Protein AF-A0A944BCH0-F1 (afdb_monomer_lite)

pLDDT: mean 87.46, std 12.18, range [35.34, 98.06]

Radius of gyration: 28.04 Å; chains: 1; bounding box: 85×43×81 Å

Secondary structure (DSSP, 8-state):
----PPPEEEEEE-HHHHHHTT---SHHHHHT-TTTS-TTS--HHHHHHHH---TT-GGG--HHHHHHHHHHHHHHGGGSPPSS-HHHHHHHHHHHHHTS-B-HHHHHHHH-----TTS-----SS-HHHHHHHHHHHHHHHHHHHHHHTTSEEE-TTT--EEES-GGGGS-HHHHHHHHHHHHHHHHHHHHHHS----TT-HHHHHHHHHHHTGGG-SEEEEEE---S-----TTEEEEETT--GGGT-----BPP---SSGGGGGGBGGGSTT----SHHHHHHT--TT-EEEEES----GGGGGGTHHHHHHHHH-SS----EEEEEESSGGGHHHHHHHHHHHTTS-HHHHHHHSEEEEEEGGG-

Sequence (369 aa):
YKIKKMSRHVIIIGNGFDLFLGRKTKYSDFYKSDIYCPKDFPAPLIDYLNQWQPTRGLSDVKWFDFETELYNYSQINDNIKDPISQEEHKVLAFIKERNCPVSANEISDFLYVPSNESGEVYVLYNNPEVEIRELFLKQTVCNLEKMVERHLLSQTEDLKLYYLKDPVYAESKEVRDKEAFKKIKSGLRDYLLSQPFSHTNDEALRNRLNSIFEMDKFDQIEVFTFNYTDVPWPEKADVQYVHGKIKDDTIVIGTKEYNETNNSYKFLQKAMDDNFNPPAIIDSLLTLGNGDKVTFFGHSLGENDQQYFRDFIQARSSGVTYKNLTIEFVLKSLNDKQYTKMAIQDMSNYQLTSFQSKNKVIFKSSEDL

Structure (mmCIF, N/CA/C/O backbone):
data_AF-A0A944BCH0-F1
#
_entry.id   AF-A0A944BCH0-F1
#
loop_
_atom_site.group_PDB
_atom_site.id
_atom_site.type_symbol
_atom_site.label_atom_id
_atom_site.label_alt_id
_atom_site.label_comp_id
_atom_site.label_asym_id
_atom_site.label_entity_id
_atom_site.label_seq_id
_atom_site.pdbx_PDB_ins_code
_atom_site.Cartn_x
_atom_site.Cartn_y
_atom_site.Cartn_z
_atom_site.occupancy
_atom_site.B_iso_or_equiv
_atom_site.auth_seq_id
_atom_site.auth_comp_id
_atom_site.auth_asym_id
_atom_site.auth_atom_id
_atom_site.pdbx_PDB_model_num
ATOM 1 N N . TYR A 1 1 ? -42.075 9.063 24.706 1.00 44.28 1 TYR A N 1
ATOM 2 C CA . TYR A 1 1 ? -41.270 7.912 24.258 1.00 44.28 1 TYR A CA 1
ATOM 3 C C . TYR A 1 1 ? -39.797 8.291 24.310 1.00 44.28 1 TYR A C 1
ATOM 5 O O . TYR A 1 1 ? -39.392 9.174 23.569 1.00 44.28 1 TYR A O 1
ATOM 13 N N . LYS A 1 2 ? -39.002 7.717 25.226 1.00 50.28 2 LYS A N 1
ATOM 14 C CA . LYS A 1 2 ? -37.537 7.848 25.155 1.00 50.28 2 LYS A CA 1
ATOM 15 C C . LYS A 1 2 ? -37.069 6.881 24.073 1.00 50.28 2 LYS A C 1
ATOM 17 O O . LYS A 1 2 ? -37.207 5.677 24.254 1.00 50.28 2 LYS A O 1
ATOM 22 N N . ILE A 1 3 ? -36.573 7.405 22.955 1.00 54.09 3 ILE A N 1
ATOM 23 C CA . ILE A 1 3 ? -35.888 6.593 21.946 1.00 54.09 3 ILE A CA 1
ATOM 24 C C . ILE A 1 3 ? -34.689 5.960 22.661 1.00 54.09 3 ILE A C 1
ATOM 26 O O . ILE A 1 3 ? -33.818 6.675 23.161 1.00 54.09 3 ILE A O 1
ATOM 30 N N . LYS A 1 4 ? -34.689 4.630 22.805 1.00 65.56 4 LYS A N 1
ATOM 31 C CA . LYS A 1 4 ? -33.538 3.895 23.337 1.00 65.56 4 LYS A CA 1
ATOM 32 C C . LYS A 1 4 ? -32.396 4.127 22.351 1.00 65.56 4 LYS A C 1
ATOM 34 O O . LYS A 1 4 ? -32.510 3.748 21.190 1.00 65.56 4 LYS A O 1
ATOM 39 N N . LYS A 1 5 ? -31.328 4.792 22.794 1.00 77.31 5 LYS A N 1
ATOM 40 C CA . LYS A 1 5 ? -30.112 4.913 21.987 1.00 77.31 5 LYS A CA 1
ATOM 41 C C . LYS A 1 5 ? -29.561 3.498 21.784 1.00 77.31 5 LYS A C 1
ATOM 43 O O . LYS A 1 5 ? -29.298 2.822 22.777 1.00 77.31 5 LYS A O 1
ATOM 48 N N . MET A 1 6 ? -29.445 3.068 20.531 1.00 86.94 6 MET A N 1
ATOM 49 C CA . MET A 1 6 ? -28.850 1.777 20.182 1.00 86.94 6 MET A CA 1
ATOM 50 C C . MET A 1 6 ? -27.356 1.790 20.504 1.00 86.94 6 MET A C 1
ATOM 52 O O . MET A 1 6 ? -26.690 2.800 20.253 1.00 86.94 6 MET A O 1
ATOM 56 N N . SER A 1 7 ? -26.849 0.710 21.098 1.00 93.00 7 SER A N 1
ATOM 57 C CA . SER A 1 7 ? -25.416 0.566 21.362 1.00 93.00 7 SER A CA 1
ATOM 58 C C . SER A 1 7 ? -24.683 0.157 20.091 1.00 93.00 7 SER A C 1
ATOM 60 O O . SER A 1 7 ? -25.132 -0.725 19.357 1.00 93.00 7 SER A O 1
ATOM 62 N N . ARG A 1 8 ? -23.539 0.793 19.834 1.00 95.31 8 ARG A N 1
ATOM 63 C CA . ARG A 1 8 ? -22.740 0.534 18.632 1.00 95.31 8 ARG A CA 1
ATOM 64 C C . ARG A 1 8 ? -21.362 -0.005 18.969 1.00 95.31 8 ARG A C 1
ATOM 66 O O . ARG A 1 8 ? -20.729 0.451 19.927 1.00 95.31 8 ARG A O 1
ATOM 73 N N . HIS A 1 9 ? -20.875 -0.922 18.144 1.00 97.12 9 HIS A N 1
ATOM 74 C CA . HIS A 1 9 ? -19.482 -1.350 18.144 1.00 97.12 9 HIS A CA 1
ATOM 75 C C . HIS A 1 9 ? -18.859 -1.078 16.781 1.00 97.12 9 HIS A C 1
ATOM 77 O O . HIS A 1 9 ? -19.214 -1.708 15.791 1.00 97.12 9 HIS A O 1
ATOM 83 N N . VAL A 1 10 ? -17.917 -0.138 16.757 1.00 97.69 10 VAL A N 1
ATOM 84 C CA . VAL A 1 10 ? -17.102 0.154 15.577 1.00 97.69 10 VAL A CA 1
ATOM 85 C C . VAL A 1 10 ? -15.812 -0.657 15.650 1.00 97.69 10 VAL A C 1
ATOM 87 O O . VAL A 1 10 ? -15.077 -0.593 16.637 1.00 97.69 10 VAL A O 1
ATOM 90 N N . ILE A 1 11 ? -15.519 -1.429 14.616 1.00 98.06 11 ILE A N 1
ATOM 91 C CA . ILE A 1 11 ? -14.355 -2.304 14.535 1.00 98.06 11 ILE A CA 1
ATOM 92 C C . ILE A 1 11 ? -13.469 -1.810 13.396 1.00 98.06 11 ILE A C 1
ATOM 94 O O . ILE A 1 11 ? -13.881 -1.777 12.244 1.00 98.06 11 ILE A O 1
ATOM 98 N N . ILE A 1 12 ? -12.237 -1.437 13.721 1.00 97.56 12 ILE A N 1
ATOM 99 C CA . ILE A 1 12 ? -11.219 -1.002 12.771 1.00 97.56 12 ILE A CA 1
ATOM 100 C C . ILE A 1 12 ? -10.229 -2.146 12.571 1.00 97.56 12 ILE A C 1
ATOM 102 O O . ILE A 1 12 ? -9.548 -2.554 13.514 1.00 97.56 12 ILE A O 1
ATOM 106 N N . ILE A 1 13 ? -10.135 -2.654 11.349 1.00 96.88 13 ILE A N 1
ATOM 107 C CA . ILE A 1 13 ? -9.288 -3.793 10.991 1.00 96.88 13 ILE A CA 1
ATOM 108 C C . ILE A 1 13 ? -8.091 -3.315 10.177 1.00 96.88 13 ILE A C 1
ATOM 110 O O . ILE A 1 13 ? -8.261 -2.634 9.171 1.00 96.88 13 ILE A O 1
ATOM 114 N N . GLY A 1 14 ? -6.883 -3.689 10.599 1.00 95.12 14 GLY A N 1
ATOM 115 C CA . GLY A 1 14 ? -5.657 -3.499 9.820 1.00 95.12 14 GLY A CA 1
ATOM 116 C C . GLY A 1 14 ? -4.922 -4.806 9.543 1.00 95.12 14 GLY A C 1
ATOM 117 O O . GLY A 1 14 ? -5.355 -5.883 9.962 1.00 95.12 14 GLY A O 1
ATOM 118 N N . ASN A 1 15 ? -3.779 -4.717 8.855 1.00 93.62 15 ASN A N 1
ATOM 119 C CA . ASN A 1 15 ? -3.095 -5.892 8.295 1.00 93.62 15 ASN A CA 1
ATOM 120 C C . ASN A 1 15 ? -2.731 -6.951 9.346 1.00 93.62 15 ASN A C 1
ATOM 122 O O . ASN A 1 15 ? -2.703 -8.140 9.049 1.00 93.62 15 ASN A O 1
ATOM 126 N N . GLY A 1 16 ? -2.502 -6.549 10.600 1.00 93.44 16 GLY A N 1
ATOM 127 C CA . GLY A 1 16 ? -2.252 -7.486 11.695 1.00 93.44 16 GLY A CA 1
ATOM 128 C C . GLY A 1 16 ? -3.387 -8.492 11.927 1.00 93.44 16 GLY A C 1
ATOM 129 O O . GLY A 1 16 ? -3.122 -9.572 12.441 1.00 93.44 16 GLY A O 1
ATOM 130 N N . PHE A 1 17 ? -4.621 -8.184 11.519 1.00 94.81 17 PHE A N 1
ATOM 131 C CA . PHE A 1 17 ? -5.738 -9.125 11.554 1.00 94.81 17 PHE A CA 1
ATOM 132 C C . PHE A 1 17 ? -5.597 -10.243 10.512 1.00 94.81 17 PHE A C 1
ATOM 134 O O . PHE A 1 17 ? -5.783 -11.409 10.845 1.00 94.81 17 PHE A O 1
ATOM 141 N N . ASP A 1 18 ? -5.185 -9.925 9.282 1.00 93.50 18 ASP A N 1
ATOM 142 C CA . ASP A 1 18 ? -4.905 -10.943 8.263 1.00 93.50 18 ASP A CA 1
ATOM 143 C C . ASP A 1 18 ? -3.769 -11.864 8.726 1.00 93.50 18 ASP A C 1
ATOM 145 O O . ASP A 1 18 ? -3.876 -13.088 8.626 1.00 93.50 18 ASP A O 1
ATOM 149 N N . LEU A 1 19 ? -2.725 -11.291 9.333 1.00 92.75 19 LEU A N 1
ATOM 150 C CA . LEU A 1 19 ? -1.627 -12.061 9.922 1.00 92.75 19 LEU A CA 1
ATOM 151 C C . LEU A 1 19 ? -2.092 -12.950 11.083 1.00 92.75 19 LEU A C 1
ATOM 153 O O . LEU A 1 19 ? -1.626 -14.080 11.205 1.00 92.75 19 LEU A O 1
ATOM 157 N N . PHE A 1 20 ? -3.012 -12.464 11.920 1.00 92.19 20 PHE A N 1
ATOM 158 C CA . PHE A 1 20 ? -3.639 -13.255 12.984 1.00 92.19 20 PHE A CA 1
ATOM 159 C C . PHE A 1 20 ? -4.437 -14.441 12.422 1.00 92.19 20 PHE A C 1
ATOM 161 O O . PHE A 1 20 ? -4.403 -15.530 12.990 1.00 92.19 20 PHE A O 1
ATOM 168 N N . LEU A 1 21 ? -5.080 -14.272 11.264 1.00 90.19 21 LEU A N 1
ATOM 169 C CA . LEU A 1 21 ? -5.720 -15.363 10.523 1.00 90.19 21 LEU A CA 1
ATOM 170 C C . LEU A 1 21 ? -4.718 -16.276 9.786 1.00 90.19 21 LEU A C 1
ATOM 172 O O . LEU A 1 21 ? -5.134 -17.164 9.045 1.00 90.19 21 LEU A O 1
ATOM 176 N N . GLY A 1 22 ? -3.409 -16.072 9.962 1.00 89.81 22 GLY A N 1
ATOM 177 C CA . GLY A 1 22 ? -2.356 -16.866 9.325 1.00 89.81 22 GLY A CA 1
ATOM 178 C C . GLY A 1 22 ? -2.117 -16.530 7.851 1.00 89.81 22 GLY A C 1
ATOM 179 O O . GLY A 1 22 ? -1.459 -17.295 7.146 1.00 89.81 22 GLY A O 1
ATOM 180 N N . ARG A 1 23 ? -2.644 -15.402 7.359 1.00 90.38 23 ARG A N 1
ATOM 181 C CA . ARG A 1 23 ? -2.506 -14.987 5.958 1.00 90.38 23 ARG A CA 1
ATOM 182 C C . ARG A 1 23 ? -1.127 -14.375 5.705 1.00 90.38 23 ARG A C 1
ATOM 184 O O . ARG A 1 23 ? -0.590 -13.645 6.536 1.00 90.38 23 ARG A O 1
ATOM 191 N N . LYS A 1 24 ? -0.562 -14.638 4.525 1.00 93.00 24 LYS A N 1
ATOM 192 C CA . LYS A 1 24 ? 0.708 -14.051 4.067 1.00 93.00 24 LYS A CA 1
ATOM 193 C C . LYS A 1 24 ? 0.452 -12.709 3.389 1.00 93.00 24 LYS A C 1
ATOM 195 O O . LYS A 1 24 ? 0.422 -12.611 2.171 1.00 93.00 24 LYS A O 1
ATOM 200 N N . THR A 1 25 ? 0.175 -11.688 4.190 1.00 93.94 25 THR A N 1
ATOM 201 C CA . THR A 1 25 ? -0.159 -10.337 3.704 1.00 93.94 25 THR A CA 1
ATOM 202 C C . THR A 1 25 ? 0.857 -9.292 4.148 1.00 93.94 25 THR A C 1
ATOM 204 O O . THR A 1 25 ? 0.592 -8.088 4.105 1.00 93.94 25 THR A O 1
ATOM 207 N N . LYS A 1 26 ? 2.044 -9.706 4.610 1.00 94.12 26 LYS A N 1
ATOM 208 C CA . LYS A 1 26 ? 3.122 -8.750 4.877 1.00 94.12 26 LYS A CA 1
ATOM 209 C C . LYS A 1 26 ? 3.637 -8.187 3.560 1.00 94.12 26 LYS A C 1
ATOM 211 O O . LYS A 1 26 ? 3.740 -8.912 2.573 1.00 94.12 26 LYS A O 1
ATOM 216 N N . TYR A 1 27 ? 4.081 -6.933 3.594 1.00 94.00 27 TYR A N 1
ATOM 217 C CA . TYR A 1 27 ? 4.837 -6.345 2.490 1.00 94.00 27 TYR A CA 1
ATOM 218 C C . TYR A 1 27 ? 6.016 -7.239 2.081 1.00 94.00 27 TYR A C 1
ATOM 220 O O . TYR A 1 27 ? 6.236 -7.494 0.903 1.00 94.00 27 TYR A O 1
ATOM 228 N N . SER A 1 28 ? 6.740 -7.784 3.062 1.00 93.69 28 SER A N 1
ATOM 229 C CA . SER A 1 28 ? 7.896 -8.639 2.803 1.00 93.69 28 SER A CA 1
ATOM 230 C C . SER A 1 28 ? 7.560 -9.970 2.138 1.00 93.69 28 SER A C 1
ATOM 232 O O . SER A 1 28 ? 8.407 -10.495 1.420 1.00 93.69 28 SER A O 1
ATOM 234 N N . ASP A 1 29 ? 6.354 -10.507 2.337 1.00 94.81 29 ASP A N 1
ATOM 235 C CA . ASP A 1 29 ? 5.923 -11.717 1.635 1.00 94.81 29 ASP A CA 1
ATOM 236 C C . ASP A 1 29 ? 5.620 -11.408 0.155 1.00 94.81 29 ASP A C 1
ATOM 238 O O . ASP A 1 29 ? 5.999 -12.190 -0.717 1.00 94.81 29 ASP A O 1
ATOM 242 N N . PHE A 1 30 ? 5.026 -10.241 -0.131 1.00 95.62 30 PHE A N 1
ATOM 243 C CA . PHE A 1 30 ? 4.822 -9.737 -1.494 1.00 95.62 30 PHE A CA 1
ATOM 244 C C . PHE A 1 30 ? 6.153 -9.435 -2.199 1.00 95.62 30 PHE A C 1
ATOM 246 O O . PHE A 1 30 ? 6.413 -9.972 -3.270 1.00 95.62 30 PHE A O 1
ATOM 253 N N . TYR A 1 31 ? 7.030 -8.638 -1.582 1.00 94.44 31 TYR A N 1
ATOM 254 C CA . TYR A 1 31 ? 8.312 -8.226 -2.169 1.00 94.44 31 TYR A CA 1
ATOM 255 C C . TYR A 1 31 ? 9.233 -9.415 -2.500 1.00 94.44 31 TYR A C 1
ATOM 257 O O . TYR A 1 31 ? 9.961 -9.422 -3.495 1.00 94.44 31 TYR A O 1
ATOM 265 N N . LYS A 1 32 ? 9.199 -10.469 -1.676 1.00 93.56 32 LYS A N 1
ATOM 266 C CA . LYS A 1 32 ? 9.961 -11.702 -1.929 1.00 93.56 32 LYS A CA 1
ATOM 267 C C . LYS A 1 32 ? 9.409 -12.532 -3.085 1.00 93.56 32 LYS A C 1
ATOM 269 O O . LYS A 1 32 ? 10.083 -13.466 -3.504 1.00 93.56 32 LYS A O 1
ATOM 274 N N . SER A 1 33 ? 8.215 -12.235 -3.592 1.00 93.69 33 SER A N 1
ATOM 275 C CA . SER A 1 33 ? 7.687 -12.937 -4.751 1.00 93.69 33 SER A CA 1
ATOM 276 C C . SER A 1 33 ? 8.301 -12.407 -6.042 1.00 93.69 33 SER A C 1
ATOM 278 O O . SER A 1 33 ? 7.960 -11.318 -6.494 1.00 93.69 33 SER A O 1
ATOM 280 N N . ASP A 1 34 ? 9.148 -13.222 -6.670 1.00 89.75 34 ASP A N 1
ATOM 281 C CA . ASP A 1 34 ? 9.733 -12.926 -7.987 1.00 89.75 34 ASP A CA 1
ATOM 282 C C . ASP A 1 34 ? 8.690 -12.929 -9.117 1.00 89.75 34 ASP A C 1
ATOM 284 O O . ASP A 1 34 ? 8.918 -12.365 -10.179 1.00 89.75 34 ASP A O 1
ATOM 288 N N . ILE A 1 35 ? 7.534 -13.560 -8.890 1.00 93.88 35 ILE A N 1
ATOM 289 C CA . ILE A 1 35 ? 6.459 -13.667 -9.884 1.00 93.88 35 ILE A CA 1
ATOM 290 C C . ILE A 1 35 ? 5.598 -12.400 -9.900 1.00 93.88 35 ILE A C 1
ATOM 292 O O . ILE A 1 35 ? 5.188 -11.952 -10.967 1.00 93.88 35 ILE A O 1
ATOM 296 N N . TYR A 1 36 ? 5.297 -11.841 -8.724 1.00 96.06 36 TYR A N 1
ATOM 297 C CA . TYR A 1 36 ? 4.304 -10.773 -8.593 1.00 96.06 36 TYR A CA 1
ATOM 298 C C . TYR A 1 36 ? 4.909 -9.392 -8.324 1.00 96.06 36 TYR A C 1
ATOM 300 O O . TYR A 1 36 ? 4.322 -8.389 -8.721 1.00 96.06 36 TYR A O 1
ATOM 308 N N . CYS A 1 37 ? 6.053 -9.300 -7.642 1.00 96.06 37 CYS A N 1
ATOM 309 C CA . CYS A 1 37 ? 6.690 -8.012 -7.380 1.00 96.06 37 CYS A CA 1
ATOM 310 C C . CYS A 1 37 ? 7.578 -7.618 -8.577 1.00 96.06 37 CYS A C 1
ATOM 312 O O . CYS A 1 37 ? 8.490 -8.376 -8.910 1.00 96.06 37 CYS A O 1
ATOM 314 N N . PRO A 1 38 ? 7.365 -6.454 -9.224 1.00 95.62 38 PRO A N 1
ATOM 315 C CA . PRO A 1 38 ? 8.055 -6.084 -10.463 1.00 95.62 38 PRO A CA 1
ATOM 316 C C . PRO A 1 38 ? 9.479 -5.550 -10.215 1.00 95.62 38 PRO A C 1
ATOM 318 O O . PRO A 1 38 ? 9.804 -4.436 -10.617 1.00 95.62 38 PRO A O 1
ATOM 321 N N . LYS A 1 39 ? 10.333 -6.332 -9.546 1.00 94.06 39 LYS A N 1
ATOM 322 C CA . LYS A 1 39 ? 11.677 -5.913 -9.104 1.00 94.06 39 LYS A CA 1
ATOM 323 C C . LYS A 1 39 ? 12.653 -5.638 -10.244 1.00 94.06 39 LYS A C 1
ATOM 325 O O . LYS A 1 39 ? 13.573 -4.855 -10.055 1.00 94.06 39 LYS A O 1
ATOM 330 N N . ASP A 1 40 ? 12.430 -6.235 -11.409 1.00 91.94 40 ASP A N 1
ATOM 331 C CA . ASP A 1 40 ? 13.297 -6.070 -12.582 1.00 91.94 40 ASP A CA 1
ATOM 332 C C . ASP A 1 40 ? 12.730 -5.064 -13.597 1.00 91.94 40 ASP A C 1
ATOM 334 O O . ASP A 1 40 ? 13.242 -4.932 -14.708 1.00 91.94 40 ASP A O 1
ATOM 338 N N . PHE A 1 41 ? 11.630 -4.374 -13.265 1.00 94.38 41 PHE A N 1
ATOM 339 C CA . PHE A 1 41 ? 11.062 -3.384 -14.172 1.00 94.38 41 PHE A CA 1
ATOM 340 C C . PHE A 1 41 ? 11.970 -2.137 -14.224 1.00 94.38 41 PHE A C 1
ATOM 342 O O . PHE A 1 41 ? 12.263 -1.568 -13.173 1.00 94.38 41 PHE A O 1
ATOM 349 N N . PRO A 1 42 ? 12.402 -1.684 -15.419 1.00 92.88 42 PRO A N 1
ATOM 350 C CA . PRO A 1 42 ? 13.464 -0.689 -15.592 1.00 92.88 42 PRO A CA 1
ATOM 351 C C . PRO A 1 42 ? 12.964 0.742 -15.343 1.00 92.88 42 PRO A C 1
ATOM 353 O O . PRO A 1 42 ? 12.839 1.556 -16.260 1.00 92.88 42 PRO A O 1
ATOM 356 N N . ALA A 1 43 ? 12.651 1.049 -14.090 1.00 95.38 43 ALA A N 1
ATOM 357 C CA . ALA A 1 43 ? 12.176 2.353 -13.655 1.00 95.38 43 ALA A CA 1
ATOM 358 C C . ALA A 1 43 ? 12.974 2.829 -12.435 1.00 95.38 43 ALA A C 1
ATOM 360 O O . ALA A 1 43 ? 13.228 2.020 -11.537 1.00 95.38 43 ALA A O 1
ATOM 361 N N . PRO A 1 44 ? 13.343 4.121 -12.360 1.00 95.56 44 PRO A N 1
ATOM 362 C CA . PRO A 1 44 ? 14.081 4.636 -11.211 1.00 95.56 44 PRO A CA 1
ATOM 363 C C . PRO A 1 44 ? 13.347 4.435 -9.873 1.00 95.56 44 PRO A C 1
ATOM 365 O O . PRO A 1 44 ? 14.008 4.190 -8.864 1.00 95.56 44 PRO A O 1
ATOM 368 N N . LEU A 1 45 ? 12.007 4.416 -9.852 1.00 96.31 45 LEU A N 1
ATOM 369 C CA . LEU A 1 45 ? 11.228 4.050 -8.662 1.00 96.31 45 LEU A CA 1
ATOM 370 C C . LEU A 1 45 ? 11.525 2.619 -8.182 1.00 96.31 45 LEU A C 1
ATOM 372 O O . LEU A 1 45 ? 11.645 2.382 -6.982 1.00 96.31 45 LEU A O 1
ATOM 376 N N . ILE A 1 46 ? 11.637 1.656 -9.097 1.00 95.94 46 ILE A N 1
ATOM 377 C CA . ILE A 1 46 ? 11.908 0.253 -8.749 1.00 95.94 46 ILE A CA 1
ATOM 378 C C . ILE A 1 46 ? 13.335 0.100 -8.239 1.00 95.94 46 ILE A C 1
ATOM 380 O O . ILE A 1 46 ? 13.543 -0.496 -7.183 1.00 95.94 46 ILE A O 1
ATOM 384 N N . ASP A 1 47 ? 14.302 0.705 -8.927 1.00 93.94 47 ASP A N 1
ATOM 385 C CA . ASP A 1 47 ? 15.698 0.718 -8.489 1.00 93.94 47 ASP A CA 1
ATOM 386 C C . ASP A 1 47 ? 15.846 1.322 -7.094 1.00 93.94 47 ASP A C 1
ATOM 388 O O . ASP A 1 47 ? 16.582 0.788 -6.260 1.00 93.94 47 ASP A O 1
ATOM 392 N N . TYR A 1 48 ? 15.128 2.413 -6.829 1.00 95.00 48 TYR A N 1
ATOM 393 C CA . TYR A 1 48 ? 15.087 3.052 -5.524 1.00 95.00 48 TYR A CA 1
ATOM 394 C C . TYR A 1 48 ? 14.537 2.111 -4.446 1.00 95.00 48 TYR A C 1
ATOM 396 O O . TYR A 1 48 ? 15.181 1.895 -3.419 1.00 95.00 48 TYR A O 1
ATOM 404 N N . LEU A 1 49 ? 13.379 1.493 -4.696 1.00 94.25 49 LEU A N 1
ATOM 405 C CA . LEU A 1 49 ? 12.742 0.566 -3.757 1.00 94.25 49 LEU A CA 1
ATOM 406 C C . LEU A 1 49 ? 13.577 -0.700 -3.512 1.00 94.25 49 LEU A C 1
ATOM 408 O O . LEU A 1 49 ? 13.574 -1.221 -2.399 1.00 94.25 49 LEU A O 1
ATOM 412 N N . ASN A 1 50 ? 14.315 -1.180 -4.514 1.00 92.75 50 ASN A N 1
ATOM 413 C CA . ASN A 1 50 ? 15.218 -2.326 -4.381 1.00 92.75 50 ASN A CA 1
ATOM 414 C C . ASN A 1 50 ? 16.465 -1.998 -3.543 1.00 92.75 50 ASN A C 1
ATOM 416 O O . ASN A 1 50 ? 17.010 -2.871 -2.865 1.00 92.75 50 ASN A O 1
ATOM 420 N N . GLN A 1 51 ? 16.931 -0.748 -3.600 1.00 91.19 51 GLN A N 1
ATOM 421 C CA . GLN A 1 51 ? 18.071 -0.253 -2.824 1.00 91.19 51 GLN A CA 1
ATOM 422 C C . GLN A 1 51 ? 17.679 0.213 -1.422 1.00 91.19 51 GLN A C 1
ATOM 424 O O . GLN A 1 51 ? 18.553 0.369 -0.566 1.00 91.19 51 GLN A O 1
ATOM 429 N N . TRP A 1 52 ? 16.387 0.433 -1.175 1.00 91.31 52 TRP A N 1
ATOM 430 C CA . TRP A 1 52 ? 15.883 0.814 0.132 1.00 91.31 52 TRP A CA 1
ATOM 431 C C . TRP A 1 52 ? 16.303 -0.212 1.189 1.00 91.31 52 TRP A C 1
ATOM 433 O O . TRP A 1 52 ? 16.018 -1.407 1.089 1.00 91.31 52 TRP A O 1
ATOM 443 N N . GLN A 1 53 ? 16.984 0.270 2.230 1.00 81.44 53 GLN A N 1
ATOM 444 C CA . GLN A 1 53 ? 17.398 -0.528 3.381 1.00 81.44 53 GLN A CA 1
ATOM 445 C C . GLN A 1 53 ? 16.600 -0.103 4.618 1.00 81.44 53 GLN A C 1
ATOM 447 O O . GLN A 1 53 ? 16.967 0.860 5.297 1.00 81.44 53 GLN A O 1
ATOM 452 N N . PRO A 1 54 ? 15.506 -0.811 4.949 1.00 80.44 54 PRO A N 1
ATOM 453 C CA . PRO A 1 54 ? 14.717 -0.516 6.132 1.00 80.44 54 PRO A CA 1
ATOM 454 C C . PRO A 1 54 ? 15.552 -0.673 7.402 1.00 80.44 54 PRO A C 1
ATOM 456 O O . PRO A 1 54 ? 16.220 -1.688 7.599 1.00 80.44 54 PRO A O 1
ATOM 459 N N . THR A 1 55 ? 15.432 0.280 8.325 1.00 76.56 55 THR A N 1
ATOM 460 C CA . THR A 1 55 ? 16.165 0.279 9.608 1.00 76.56 55 THR A CA 1
ATOM 461 C C . THR A 1 55 ? 15.909 -0.963 10.464 1.00 76.56 55 THR A C 1
ATOM 463 O O . THR A 1 55 ? 16.766 -1.365 11.245 1.00 76.56 55 THR A O 1
ATOM 466 N N . ARG A 1 56 ? 14.732 -1.583 10.316 1.00 74.38 56 ARG A N 1
ATOM 467 C CA . ARG A 1 56 ? 14.319 -2.797 11.041 1.00 74.38 56 ARG A CA 1
ATOM 468 C C . ARG A 1 56 ? 14.521 -4.081 10.229 1.00 74.38 56 ARG A C 1
ATOM 470 O O . ARG A 1 56 ? 14.151 -5.156 10.679 1.00 74.38 56 ARG A O 1
ATOM 477 N N . GLY A 1 57 ? 15.104 -3.981 9.036 1.00 84.94 57 GLY A N 1
ATOM 478 C CA . GLY A 1 57 ? 15.206 -5.087 8.091 1.00 84.94 57 GLY A CA 1
ATOM 479 C C . GLY A 1 57 ? 13.887 -5.388 7.376 1.00 84.94 57 GLY A C 1
ATOM 480 O O . GLY A 1 57 ? 12.794 -5.064 7.842 1.00 84.94 57 GLY A O 1
ATOM 481 N N . LEU A 1 58 ? 13.993 -6.034 6.213 1.00 85.31 58 LEU A N 1
ATOM 482 C CA . LEU A 1 58 ? 12.861 -6.273 5.315 1.00 85.31 58 LEU A CA 1
ATOM 483 C C . LEU A 1 58 ? 11.717 -7.063 5.977 1.00 85.31 58 LEU A C 1
ATOM 485 O O . LEU A 1 58 ? 10.554 -6.807 5.688 1.00 85.31 58 LEU A O 1
ATOM 489 N N . SER A 1 59 ? 12.012 -8.012 6.872 1.00 85.06 59 SER A N 1
ATOM 490 C CA . SER A 1 59 ? 10.989 -8.839 7.537 1.00 85.06 59 SER A CA 1
ATOM 491 C C . SER A 1 59 ? 10.006 -8.045 8.396 1.00 85.06 59 SER A C 1
ATOM 493 O O . SER A 1 59 ? 8.865 -8.488 8.555 1.00 85.06 59 SER A O 1
ATOM 495 N N . ASP A 1 60 ? 10.443 -6.896 8.911 1.00 84.12 60 ASP A N 1
ATOM 496 C CA . ASP A 1 60 ? 9.675 -6.045 9.820 1.00 84.12 60 ASP A CA 1
ATOM 497 C C . ASP A 1 60 ? 9.055 -4.829 9.121 1.00 84.12 60 ASP A C 1
ATOM 499 O O . ASP A 1 60 ? 8.356 -4.044 9.767 1.00 84.12 60 ASP A O 1
ATOM 503 N N . VAL A 1 61 ? 9.262 -4.698 7.805 1.00 87.69 61 VAL A N 1
ATOM 504 C CA . VAL A 1 61 ? 8.627 -3.668 6.976 1.00 87.69 61 VAL A CA 1
ATOM 505 C C . VAL A 1 61 ? 7.124 -3.887 6.926 1.00 87.69 61 VAL A C 1
ATOM 507 O O . VAL A 1 61 ? 6.630 -4.970 6.585 1.00 87.69 61 VAL A O 1
ATOM 510 N N . LYS A 1 62 ? 6.388 -2.826 7.241 1.00 89.75 62 LYS A N 1
ATOM 511 C CA . LYS A 1 62 ? 4.933 -2.764 7.156 1.00 89.75 62 LYS A CA 1
ATOM 512 C C . LYS A 1 62 ? 4.522 -2.006 5.895 1.00 89.75 62 LYS A C 1
ATOM 514 O O . LYS A 1 62 ? 5.299 -1.259 5.312 1.00 89.75 62 LYS A O 1
ATOM 519 N N . TRP A 1 63 ? 3.263 -2.169 5.498 1.00 92.31 63 TRP A N 1
ATOM 520 C CA . TRP A 1 63 ? 2.709 -1.471 4.334 1.00 92.31 63 TRP A CA 1
ATOM 521 C C . TRP A 1 63 ? 2.816 0.051 4.441 1.00 92.31 63 TRP A C 1
ATOM 523 O O . TRP A 1 63 ? 3.163 0.696 3.460 1.00 92.31 63 TRP A O 1
ATOM 533 N N . PHE A 1 64 ? 2.615 0.621 5.633 1.00 88.88 64 PHE A N 1
ATOM 534 C CA . PHE A 1 64 ? 2.777 2.065 5.802 1.00 88.88 64 PHE A CA 1
ATOM 535 C C . PHE A 1 64 ? 4.236 2.517 5.633 1.00 88.88 64 PHE A C 1
ATOM 537 O O . PHE A 1 64 ? 4.444 3.629 5.173 1.00 88.88 64 PHE A O 1
ATOM 544 N N . ASP A 1 65 ? 5.235 1.685 5.973 1.00 91.31 65 ASP A N 1
ATOM 545 C CA . ASP A 1 65 ? 6.648 2.035 5.763 1.00 91.31 65 ASP A CA 1
ATOM 546 C C . ASP A 1 65 ? 6.929 2.146 4.254 1.00 91.31 65 ASP A C 1
ATOM 548 O O . ASP A 1 65 ? 7.557 3.101 3.814 1.00 91.31 65 ASP A O 1
ATOM 552 N N . PHE A 1 66 ? 6.399 1.210 3.455 1.00 92.69 66 PHE A N 1
ATOM 553 C CA . PHE A 1 66 ? 6.468 1.267 1.991 1.00 92.69 66 PHE A CA 1
ATOM 554 C C . PHE A 1 66 ? 5.792 2.528 1.433 1.00 92.69 66 PHE A C 1
ATOM 556 O O . PHE A 1 66 ? 6.357 3.218 0.592 1.00 92.69 66 PHE A O 1
ATOM 563 N N . GLU A 1 67 ? 4.600 2.872 1.916 1.00 93.50 67 GLU A N 1
ATOM 564 C CA . GLU A 1 67 ? 3.907 4.085 1.478 1.00 93.50 67 GLU A CA 1
ATOM 565 C C . GLU A 1 67 ? 4.630 5.374 1.901 1.00 93.50 67 GLU A C 1
ATOM 567 O O . GLU A 1 67 ? 4.643 6.347 1.152 1.00 93.50 67 GLU A O 1
ATOM 572 N N . THR A 1 68 ? 5.254 5.402 3.082 1.00 91.62 68 THR A N 1
ATOM 573 C CA . THR A 1 68 ? 6.154 6.495 3.480 1.00 91.62 68 THR A CA 1
ATOM 574 C C . THR A 1 68 ? 7.350 6.582 2.534 1.00 91.62 68 THR A C 1
ATOM 576 O O . THR A 1 68 ? 7.772 7.677 2.176 1.00 91.62 68 THR A O 1
ATOM 579 N N . GLU A 1 69 ? 7.864 5.447 2.071 1.00 93.56 69 GLU A N 1
ATOM 580 C CA . GLU A 1 69 ? 8.995 5.415 1.151 1.00 93.56 69 GLU A CA 1
ATOM 581 C C . GLU A 1 69 ? 8.635 5.907 -0.259 1.00 93.56 69 GLU A C 1
ATOM 583 O O . GLU A 1 69 ? 9.424 6.615 -0.882 1.00 93.56 69 GLU A O 1
ATOM 588 N N . LEU A 1 70 ? 7.408 5.650 -0.728 1.00 94.31 70 LEU A N 1
ATOM 589 C CA . LEU A 1 70 ? 6.874 6.280 -1.943 1.00 94.31 70 LEU A CA 1
ATOM 590 C C . LEU A 1 70 ? 6.799 7.808 -1.814 1.00 94.31 70 LEU A C 1
ATOM 592 O O . LEU A 1 70 ? 7.077 8.526 -2.775 1.00 94.31 70 LEU A O 1
ATOM 596 N N . TYR A 1 71 ? 6.437 8.311 -0.630 1.00 92.50 71 TYR A N 1
ATOM 597 C CA . TYR A 1 71 ? 6.457 9.746 -0.354 1.00 92.50 71 TYR A CA 1
ATOM 598 C C . TYR A 1 71 ? 7.887 10.290 -0.381 1.00 92.50 71 TYR A C 1
ATOM 600 O O . TYR A 1 71 ? 8.141 11.293 -1.037 1.00 92.50 71 TYR A O 1
ATOM 608 N N . ASN A 1 72 ? 8.836 9.617 0.274 1.00 92.19 72 ASN A N 1
ATOM 609 C CA . ASN A 1 72 ? 10.240 10.034 0.263 1.00 92.19 72 ASN A CA 1
ATOM 610 C C . ASN A 1 72 ? 10.784 10.104 -1.167 1.00 92.19 72 ASN A C 1
ATOM 612 O O . ASN A 1 72 ? 11.380 11.116 -1.539 1.00 92.19 72 ASN A O 1
ATOM 616 N N . TYR A 1 73 ? 10.506 9.080 -1.980 1.00 93.44 73 TYR A N 1
ATOM 617 C CA . TYR A 1 73 ? 10.882 9.047 -3.390 1.00 93.44 73 TYR A CA 1
ATOM 618 C C . TYR A 1 73 ? 10.356 10.264 -4.152 1.00 93.44 73 TYR A C 1
ATOM 620 O O . TYR A 1 73 ? 11.125 10.938 -4.838 1.00 93.44 73 TYR A O 1
ATOM 628 N N . SER A 1 74 ? 9.073 10.605 -3.992 1.00 91.88 74 SER A N 1
ATOM 629 C CA . SER A 1 74 ? 8.493 11.743 -4.710 1.00 91.88 74 SER A CA 1
ATOM 630 C C . SER A 1 74 ? 9.166 13.074 -4.368 1.00 91.88 74 SER A C 1
ATOM 632 O O . SER A 1 74 ? 9.247 13.946 -5.229 1.00 91.88 74 SER A O 1
ATOM 634 N N . GLN A 1 75 ? 9.732 13.215 -3.163 1.00 89.81 75 GLN A N 1
ATOM 635 C CA . GLN A 1 75 ? 10.464 14.420 -2.763 1.00 89.81 75 GLN A CA 1
ATOM 636 C C . GLN A 1 75 ? 11.871 14.521 -3.372 1.00 89.81 75 GLN A C 1
ATOM 638 O O . GLN A 1 75 ? 12.408 15.623 -3.469 1.00 89.81 75 GLN A O 1
ATOM 643 N N . ILE A 1 76 ? 12.489 13.400 -3.757 1.00 90.56 76 ILE A N 1
ATOM 644 C CA . ILE A 1 76 ? 13.895 13.358 -4.204 1.00 90.56 76 ILE A CA 1
ATOM 645 C C . ILE A 1 76 ? 14.083 12.859 -5.640 1.00 90.56 76 ILE A C 1
ATOM 647 O O . ILE A 1 76 ? 15.222 12.777 -6.097 1.00 90.56 76 ILE A O 1
ATOM 651 N N . ASN A 1 77 ? 12.998 12.534 -6.347 1.00 86.81 77 ASN A N 1
ATOM 652 C CA . ASN A 1 77 ? 13.001 11.888 -7.664 1.00 86.81 77 ASN A CA 1
ATOM 653 C C . ASN A 1 77 ? 13.872 12.599 -8.726 1.00 86.81 77 ASN A C 1
ATOM 655 O O . ASN A 1 77 ? 14.382 11.961 -9.646 1.00 86.81 77 ASN A O 1
ATOM 659 N N . ASP A 1 78 ? 14.082 13.912 -8.609 1.00 85.00 78 ASP A N 1
ATOM 660 C CA . ASP A 1 78 ? 14.938 14.674 -9.526 1.00 85.00 78 ASP A CA 1
ATOM 661 C C . ASP A 1 78 ? 16.429 14.351 -9.386 1.00 85.00 78 ASP A C 1
ATOM 663 O O . ASP A 1 78 ? 17.185 14.505 -10.343 1.00 85.00 78 ASP A O 1
ATOM 667 N N . ASN A 1 79 ? 16.840 13.833 -8.228 1.00 85.31 79 ASN A N 1
ATOM 668 C CA . ASN A 1 79 ? 18.217 13.433 -7.944 1.00 85.31 79 ASN A CA 1
ATOM 669 C C . ASN A 1 79 ? 18.465 11.936 -8.184 1.00 85.31 79 ASN A C 1
ATOM 671 O O . ASN A 1 79 ? 19.600 11.474 -8.041 1.00 85.31 79 ASN A O 1
ATOM 675 N N . ILE A 1 80 ? 17.423 11.165 -8.507 1.00 86.94 80 ILE A N 1
ATOM 676 C CA . ILE A 1 80 ? 17.545 9.728 -8.751 1.00 86.94 80 ILE A CA 1
ATOM 677 C C . ILE A 1 80 ? 18.000 9.495 -10.190 1.00 86.94 80 ILE A C 1
ATOM 679 O O . ILE A 1 80 ? 17.434 10.026 -11.147 1.00 86.94 80 ILE A O 1
ATOM 683 N N . LYS A 1 81 ? 19.059 8.695 -10.335 1.00 89.56 81 LYS A N 1
ATOM 684 C CA . LYS A 1 81 ? 19.632 8.340 -11.632 1.00 89.56 81 LYS A CA 1
ATOM 685 C C . LYS A 1 81 ? 18.710 7.368 -12.370 1.00 89.56 81 LYS A C 1
ATOM 687 O O . LYS A 1 81 ? 18.270 6.379 -11.796 1.00 89.56 81 LYS A O 1
ATOM 692 N N . ASP A 1 82 ? 18.488 7.627 -13.654 1.00 93.00 82 ASP A N 1
ATOM 693 C CA . ASP A 1 82 ? 17.771 6.715 -14.546 1.00 93.00 82 ASP A CA 1
ATOM 694 C C . ASP A 1 82 ? 18.598 5.429 -14.794 1.00 93.00 82 ASP A C 1
ATOM 696 O O . ASP A 1 82 ? 19.786 5.543 -15.136 1.00 93.00 82 ASP A O 1
ATOM 700 N N . PRO A 1 83 ? 18.021 4.216 -14.639 1.00 90.81 83 PRO A N 1
ATOM 701 C CA . PRO A 1 83 ? 18.675 2.963 -15.034 1.00 90.81 83 PRO A CA 1
ATOM 702 C C . PRO A 1 83 ? 19.022 2.884 -16.522 1.00 90.81 83 PRO A C 1
ATOM 704 O O . PRO A 1 83 ? 19.907 2.112 -16.901 1.00 90.81 83 PRO A O 1
ATOM 707 N N . ILE A 1 84 ? 18.318 3.646 -17.361 1.00 91.81 84 ILE A N 1
ATOM 708 C CA . ILE A 1 84 ? 18.533 3.698 -18.807 1.00 91.81 84 ILE A CA 1
ATOM 709 C C . ILE A 1 84 ? 19.443 4.887 -19.131 1.00 91.81 84 ILE A C 1
ATOM 711 O O . ILE A 1 84 ? 19.146 6.032 -18.779 1.00 91.81 84 ILE A O 1
ATOM 715 N N . SER A 1 85 ? 20.572 4.628 -19.799 1.00 89.75 85 SER A N 1
ATOM 716 C CA . SER A 1 85 ? 21.522 5.687 -20.171 1.00 89.75 85 SER A CA 1
ATOM 717 C C . SER A 1 85 ? 20.974 6.593 -21.281 1.00 89.75 85 SER A C 1
ATOM 719 O O . SER A 1 85 ? 20.049 6.232 -22.008 1.00 89.75 85 SER A O 1
ATOM 721 N N . GLN A 1 86 ? 21.569 7.776 -21.468 1.00 87.44 86 GLN A N 1
ATOM 722 C CA . GLN A 1 86 ? 21.170 8.682 -22.555 1.00 87.44 86 GLN A CA 1
ATOM 723 C C . GLN A 1 86 ? 21.363 8.052 -23.944 1.00 87.44 86 GLN A C 1
ATOM 725 O O . GLN A 1 86 ? 20.568 8.289 -24.851 1.00 87.44 86 GLN A O 1
ATOM 730 N N . GLU A 1 87 ? 22.409 7.249 -24.125 1.00 85.94 87 GLU A N 1
ATOM 731 C CA . GLU A 1 87 ? 22.665 6.500 -25.356 1.00 85.94 87 GLU A CA 1
ATOM 732 C C . GLU A 1 87 ? 21.605 5.420 -25.578 1.00 85.94 87 GLU A C 1
ATOM 734 O O . GLU A 1 87 ? 21.101 5.271 -26.689 1.00 85.94 87 GLU A O 1
ATOM 739 N N . GLU A 1 88 ? 21.223 4.706 -24.520 1.00 91.12 88 GLU A N 1
ATOM 740 C CA . GLU A 1 88 ? 20.177 3.684 -24.578 1.00 91.12 88 GLU A CA 1
ATOM 741 C C . GLU A 1 88 ? 18.820 4.306 -24.911 1.00 91.12 88 GLU A C 1
ATOM 743 O O . GLU A 1 88 ? 18.105 3.784 -25.761 1.00 91.12 88 GLU A O 1
ATOM 748 N N . HIS A 1 89 ? 18.503 5.472 -24.345 1.00 92.06 89 HIS A N 1
ATOM 749 C CA . HIS A 1 89 ? 17.312 6.245 -24.706 1.00 92.06 89 HIS A CA 1
ATOM 750 C C . HIS A 1 89 ? 17.249 6.576 -26.198 1.00 92.06 89 HIS A C 1
ATOM 752 O O . HIS A 1 89 ? 16.197 6.412 -26.811 1.00 92.06 89 HIS A O 1
ATOM 758 N N . LYS A 1 90 ? 18.370 6.978 -26.815 1.00 90.31 90 LYS A N 1
ATOM 759 C CA . LYS A 1 90 ? 18.424 7.237 -28.268 1.00 90.31 90 LYS A CA 1
ATOM 760 C C . LYS A 1 90 ? 18.094 5.983 -29.075 1.00 90.31 90 LYS A C 1
ATOM 762 O O . LYS A 1 90 ? 17.345 6.063 -30.045 1.00 90.31 90 LYS A O 1
ATOM 767 N N . VAL A 1 91 ? 18.627 4.832 -28.665 1.00 92.00 91 VAL A N 1
ATOM 768 C CA . VAL A 1 91 ? 18.341 3.539 -29.304 1.00 92.00 91 VAL A CA 1
ATOM 769 C C . VAL A 1 91 ? 16.866 3.175 -29.157 1.00 92.00 91 VAL A C 1
ATOM 771 O O . VAL A 1 91 ? 16.210 2.855 -30.145 1.00 92.00 91 VAL A O 1
ATOM 774 N N . LEU A 1 92 ? 16.327 3.237 -27.938 1.00 93.81 92 LEU A N 1
ATOM 775 C CA . LEU A 1 92 ? 14.937 2.874 -27.657 1.00 93.81 92 LEU A CA 1
ATOM 776 C C . LEU A 1 92 ? 13.962 3.786 -28.416 1.00 93.81 92 LEU A C 1
ATOM 778 O O . LEU A 1 92 ? 13.007 3.288 -29.012 1.00 93.81 92 LEU A O 1
ATOM 782 N N . ALA A 1 93 ? 14.232 5.095 -28.458 1.00 92.81 93 ALA A N 1
ATOM 783 C CA . ALA A 1 93 ? 13.450 6.060 -29.225 1.00 92.81 93 ALA A CA 1
ATOM 784 C C . ALA A 1 93 ? 13.474 5.748 -30.729 1.00 92.81 93 ALA A C 1
ATOM 786 O O . ALA A 1 93 ? 12.416 5.668 -31.349 1.00 92.81 93 ALA A O 1
ATOM 787 N N . PHE A 1 94 ? 14.654 5.469 -31.295 1.00 92.31 94 PHE A N 1
ATOM 788 C CA . PHE A 1 94 ? 14.791 5.089 -32.703 1.00 92.31 94 PHE A CA 1
ATOM 789 C C . PHE A 1 94 ? 13.969 3.837 -33.051 1.00 92.31 94 PHE A C 1
ATOM 791 O O . PHE A 1 94 ? 13.230 3.827 -34.036 1.00 92.31 94 PHE A O 1
ATOM 798 N N . ILE A 1 95 ? 14.050 2.788 -32.225 1.00 93.31 95 ILE A N 1
ATOM 799 C CA . ILE A 1 95 ? 13.288 1.546 -32.437 1.00 93.31 95 ILE A CA 1
ATOM 800 C C . ILE A 1 95 ? 11.779 1.814 -32.335 1.00 93.31 95 ILE A C 1
ATOM 802 O O . ILE A 1 95 ? 11.008 1.320 -33.161 1.00 93.31 95 ILE A O 1
ATOM 806 N N . LYS A 1 96 ? 11.352 2.619 -31.351 1.00 93.88 96 LYS A N 1
ATOM 807 C CA . LYS A 1 96 ? 9.945 3.003 -31.170 1.00 93.88 96 LYS A CA 1
ATOM 808 C C . LYS A 1 96 ? 9.396 3.743 -32.388 1.00 93.88 96 LYS A C 1
ATOM 810 O O . LYS A 1 96 ? 8.311 3.410 -32.854 1.00 93.88 96 LYS A O 1
ATOM 815 N N . GLU A 1 97 ? 10.136 4.723 -32.904 1.00 93.00 97 GLU A N 1
ATOM 816 C CA . GLU A 1 97 ? 9.729 5.536 -34.057 1.00 93.00 97 GLU A CA 1
ATOM 817 C C . GLU A 1 97 ? 9.628 4.718 -35.345 1.00 93.00 97 GLU A C 1
ATOM 819 O O . GLU A 1 97 ? 8.694 4.904 -36.125 1.00 93.00 97 GLU A O 1
ATOM 824 N N . ARG A 1 98 ? 10.561 3.782 -35.563 1.00 91.69 98 ARG A N 1
ATOM 825 C CA . ARG A 1 98 ? 10.521 2.876 -36.720 1.00 91.69 98 ARG A CA 1
ATOM 826 C C . ARG A 1 98 ? 9.309 1.947 -36.694 1.00 91.69 98 ARG A C 1
ATOM 828 O O . ARG A 1 98 ? 8.823 1.574 -37.760 1.00 91.69 98 ARG A O 1
ATOM 835 N N . ASN A 1 99 ? 8.825 1.589 -35.502 1.00 89.25 99 ASN A N 1
ATOM 836 C CA . ASN A 1 99 ? 7.675 0.706 -35.291 1.00 89.25 99 ASN A CA 1
ATOM 837 C C . ASN A 1 99 ? 7.781 -0.636 -36.058 1.00 89.25 99 ASN A C 1
ATOM 839 O O . ASN A 1 99 ? 6.787 -1.208 -36.506 1.00 89.25 99 ASN A O 1
ATOM 843 N N . CYS A 1 100 ? 9.008 -1.128 -36.242 1.00 88.75 100 CYS A N 1
ATOM 844 C CA . CYS A 1 100 ? 9.333 -2.410 -36.861 1.00 88.75 100 CYS A CA 1
ATOM 845 C C . CYS A 1 100 ? 10.690 -2.921 -36.332 1.00 88.75 100 CYS A C 1
ATOM 847 O O . CYS A 1 100 ? 11.457 -2.129 -35.779 1.00 88.75 100 CYS A O 1
ATOM 849 N N . PRO A 1 101 ? 11.003 -4.227 -36.458 1.00 92.06 101 PRO A N 1
ATOM 850 C CA . PRO A 1 101 ? 12.308 -4.754 -36.063 1.00 92.06 101 PRO A CA 1
ATOM 851 C C . PRO A 1 101 ? 13.443 -4.119 -36.875 1.00 92.06 101 PRO A C 1
ATOM 853 O O . PRO A 1 101 ? 13.352 -4.041 -38.100 1.00 92.06 101 PRO A O 1
ATOM 856 N N . VAL A 1 102 ? 14.520 -3.711 -36.203 1.00 93.25 102 VAL A N 1
ATOM 857 C CA . VAL A 1 102 ? 15.672 -3.034 -36.823 1.00 93.25 102 VAL A CA 1
ATOM 858 C C . VAL A 1 102 ? 16.962 -3.825 -36.641 1.00 93.25 102 VAL A C 1
ATOM 860 O O . VAL A 1 102 ? 17.140 -4.552 -35.663 1.00 93.25 102 VAL A O 1
ATOM 863 N N . SER A 1 103 ? 17.891 -3.677 -37.576 1.00 94.00 103 SER A N 1
ATOM 864 C CA . SER A 1 103 ? 19.210 -4.306 -37.494 1.00 94.00 103 SER A CA 1
ATOM 865 C C . SER A 1 103 ? 20.203 -3.487 -36.660 1.00 94.00 103 SER A C 1
ATOM 867 O O . SER A 1 103 ? 20.077 -2.269 -36.517 1.00 94.00 103 SER A O 1
ATOM 869 N N . ALA A 1 104 ? 21.251 -4.144 -36.152 1.00 91.00 104 ALA A N 1
ATOM 870 C CA . ALA A 1 104 ? 22.354 -3.452 -35.479 1.00 91.00 104 ALA A CA 1
ATOM 871 C C . ALA A 1 104 ? 23.063 -2.438 -36.395 1.00 91.00 104 ALA A C 1
ATOM 873 O O . ALA A 1 104 ? 23.521 -1.408 -35.910 1.00 91.00 104 ALA A O 1
ATOM 874 N N . ASN A 1 105 ? 23.113 -2.705 -37.706 1.00 90.19 105 ASN A N 1
ATOM 875 C CA . ASN A 1 105 ? 23.675 -1.783 -38.695 1.00 90.19 105 ASN A CA 1
ATOM 876 C C . ASN A 1 105 ? 22.876 -0.481 -38.750 1.00 90.19 105 ASN A C 1
ATOM 878 O O . ASN A 1 105 ? 23.459 0.587 -38.635 1.00 90.19 105 ASN A O 1
ATOM 882 N N . GLU A 1 106 ? 21.545 -0.562 -38.833 1.00 90.88 106 GLU A N 1
ATOM 883 C CA . GLU A 1 106 ? 20.690 0.631 -38.862 1.00 90.88 106 GLU A CA 1
ATOM 884 C C . GLU A 1 106 ? 20.828 1.482 -37.596 1.00 90.88 106 GLU A C 1
ATOM 886 O O . GLU A 1 106 ? 20.883 2.707 -37.682 1.00 90.88 106 GLU A O 1
ATOM 891 N N . ILE A 1 107 ? 20.908 0.844 -36.423 1.00 88.81 107 ILE A N 1
ATOM 892 C CA . ILE A 1 107 ? 21.118 1.547 -35.149 1.00 88.81 107 ILE A CA 1
ATOM 893 C C . ILE A 1 107 ? 22.519 2.166 -35.107 1.00 88.81 107 ILE A C 1
ATOM 895 O O . ILE A 1 107 ? 22.679 3.314 -34.698 1.00 88.81 107 ILE A O 1
ATOM 899 N N . SER A 1 108 ? 23.535 1.416 -35.533 1.00 88.06 108 SER A N 1
ATOM 900 C CA . SER A 1 108 ? 24.920 1.882 -35.591 1.00 88.06 108 SER A CA 1
ATOM 901 C C . SER A 1 108 ? 25.051 3.101 -36.503 1.00 88.06 108 SER A C 1
ATOM 903 O O . SER A 1 108 ? 25.637 4.100 -36.099 1.00 88.06 108 SER A O 1
ATOM 905 N N . ASP A 1 109 ? 24.456 3.057 -37.693 1.00 87.31 109 ASP A N 1
ATOM 906 C CA . ASP A 1 109 ? 24.462 4.166 -38.647 1.00 87.31 109 ASP A CA 1
ATOM 907 C C . ASP A 1 109 ? 23.720 5.395 -38.105 1.00 87.31 109 ASP A C 1
ATOM 909 O O . ASP A 1 109 ? 24.159 6.520 -38.328 1.00 87.31 109 ASP A O 1
ATOM 913 N N . PHE A 1 110 ? 22.629 5.193 -37.359 1.00 86.19 110 PHE A N 1
ATOM 914 C CA . PHE A 1 110 ? 21.901 6.275 -36.693 1.00 86.19 110 PHE A CA 1
ATOM 915 C C . PHE A 1 110 ? 22.716 6.949 -35.579 1.00 86.19 110 PHE A C 1
ATOM 917 O O . PHE A 1 110 ? 22.703 8.173 -35.454 1.00 86.19 110 PHE A O 1
ATOM 924 N N . LEU A 1 111 ? 23.415 6.165 -34.755 1.00 83.06 111 LEU A N 1
ATOM 925 C CA . LEU A 1 111 ? 24.204 6.684 -33.634 1.00 83.06 111 LEU A CA 1
ATOM 926 C C . LEU A 1 111 ? 25.551 7.276 -34.066 1.00 83.06 111 LEU A C 1
ATOM 928 O O . LEU A 1 111 ? 26.137 8.064 -33.320 1.00 83.06 111 LEU A O 1
ATOM 932 N N . TYR A 1 112 ? 26.067 6.873 -35.226 1.00 81.06 112 TYR A N 1
ATOM 933 C CA . TYR A 1 112 ? 27.369 7.301 -35.712 1.00 81.06 112 TYR A CA 1
ATOM 934 C C . TYR A 1 112 ? 27.343 8.780 -36.117 1.00 81.06 112 TYR A C 1
ATOM 936 O O . TYR A 1 112 ? 26.766 9.162 -37.134 1.00 81.06 112 TYR A O 1
ATOM 944 N N . VAL A 1 113 ? 28.024 9.619 -35.334 1.00 65.81 113 VAL A N 1
ATOM 945 C CA . VAL A 1 113 ? 28.281 11.020 -35.680 1.00 65.81 113 VAL A CA 1
ATOM 946 C C . VAL A 1 113 ? 29.748 11.145 -36.099 1.00 65.81 113 VAL A C 1
ATOM 948 O O . VAL A 1 113 ? 30.623 11.003 -35.244 1.00 65.81 113 VAL A O 1
ATOM 951 N N . PRO A 1 114 ? 30.062 11.411 -37.378 1.00 59.19 114 PRO A N 1
ATOM 952 C CA . PRO A 1 114 ? 31.435 11.698 -37.776 1.00 59.19 114 PRO A CA 1
ATOM 953 C C . PRO A 1 114 ? 31.863 13.042 -37.167 1.00 59.19 114 PRO A C 1
ATOM 955 O O . PRO A 1 114 ? 31.248 14.073 -37.437 1.00 59.19 114 PRO A O 1
ATOM 958 N N . SER A 1 115 ? 32.897 13.048 -36.322 1.00 51.88 115 SER A N 1
ATOM 959 C CA . SER A 1 115 ? 33.438 14.268 -35.710 1.00 51.88 115 SER A CA 1
ATOM 960 C C . SER A 1 115 ? 34.854 14.562 -36.201 1.00 51.88 115 SER A C 1
ATOM 962 O O . SER A 1 115 ? 35.742 13.725 -36.035 1.00 51.88 115 SER A O 1
ATOM 964 N N . ASN A 1 116 ? 35.088 15.787 -36.680 1.00 45.09 116 ASN A N 1
ATOM 965 C CA . ASN A 1 116 ? 36.427 16.344 -36.880 1.00 45.09 116 ASN A CA 1
ATOM 966 C C . ASN A 1 116 ? 36.540 17.575 -35.966 1.00 45.09 116 ASN A C 1
ATOM 968 O O . ASN A 1 116 ? 35.704 18.471 -36.076 1.00 45.09 116 ASN A O 1
ATOM 972 N N . GLU A 1 117 ? 37.574 17.682 -35.123 1.00 45.53 117 GLU A N 1
ATOM 973 C CA . GLU A 1 117 ? 37.829 18.882 -34.291 1.00 45.53 117 GLU A CA 1
ATOM 974 C C . GLU A 1 117 ? 38.198 20.146 -35.108 1.00 45.53 117 GLU A C 1
ATOM 976 O O . GLU A 1 117 ? 38.487 21.197 -34.543 1.00 45.53 117 GLU A O 1
ATOM 981 N N . SER A 1 118 ? 38.150 20.096 -36.442 1.00 49.66 118 SER A N 1
ATOM 982 C CA . SER A 1 118 ? 38.459 21.239 -37.312 1.00 49.66 118 SER A CA 1
ATOM 983 C C . SER A 1 118 ? 37.641 21.326 -38.609 1.00 49.66 118 SER A C 1
ATOM 985 O O . SER A 1 118 ? 37.943 22.159 -39.455 1.00 49.66 118 SER A O 1
ATOM 987 N N . GLY A 1 119 ? 36.580 20.529 -38.785 1.00 42.41 119 GLY A N 1
ATOM 988 C CA . GLY A 1 119 ? 35.641 20.717 -39.905 1.00 42.41 119 GLY A CA 1
ATOM 989 C C . GLY A 1 119 ? 36.194 20.516 -41.329 1.00 42.41 119 GLY A C 1
ATOM 990 O O . GLY A 1 119 ? 35.484 20.822 -42.282 1.00 42.41 119 GLY A O 1
ATOM 991 N N . GLU A 1 120 ? 37.402 19.974 -41.512 1.00 38.19 120 GLU A N 1
ATOM 992 C CA . GLU A 1 120 ? 37.920 19.592 -42.835 1.00 38.19 120 GLU A CA 1
ATOM 993 C C . GLU A 1 120 ? 37.997 18.070 -42.990 1.00 38.19 120 GLU A C 1
ATOM 995 O O . GLU A 1 120 ? 38.547 17.361 -42.145 1.00 38.19 120 GLU A O 1
ATOM 1000 N N . VAL A 1 121 ? 37.407 17.569 -44.078 1.00 40.69 121 VAL A N 1
ATOM 1001 C CA . VAL A 1 121 ? 37.348 16.152 -44.453 1.00 40.69 121 VAL A CA 1
ATOM 1002 C C . VAL A 1 121 ? 38.650 15.769 -45.157 1.00 40.69 121 VAL A C 1
ATOM 1004 O O . VAL A 1 121 ? 38.896 16.200 -46.281 1.00 40.69 121 VAL A O 1
ATOM 1007 N N . TYR A 1 122 ? 39.471 14.927 -44.528 1.00 35.34 122 TYR A N 1
ATOM 1008 C CA . TYR A 1 122 ? 40.582 14.272 -45.217 1.00 35.34 122 TYR A CA 1
ATOM 1009 C C . TYR A 1 122 ? 40.093 12.989 -45.889 1.00 35.34 122 TYR A C 1
ATOM 1011 O O . TYR A 1 122 ? 39.692 12.038 -45.224 1.00 35.34 122 TYR A O 1
ATOM 1019 N N . VAL A 1 123 ? 40.195 12.935 -47.217 1.00 44.78 123 VAL A N 1
ATOM 1020 C CA . VAL A 1 123 ? 40.195 11.670 -47.959 1.00 44.78 123 VAL A CA 1
ATOM 1021 C C . VAL A 1 123 ? 41.605 11.091 -47.853 1.00 44.78 123 VAL A C 1
ATOM 1023 O O . VAL A 1 123 ? 42.519 11.554 -48.533 1.00 44.78 123 VAL A O 1
ATOM 1026 N N . LEU A 1 124 ? 41.799 10.087 -46.996 1.00 35.59 124 LEU A N 1
ATOM 1027 C CA . LEU A 1 124 ? 43.033 9.302 -46.956 1.00 35.59 124 LEU A CA 1
ATOM 1028 C C . LEU A 1 124 ? 42.748 7.882 -47.447 1.00 35.59 124 LEU A C 1
ATOM 1030 O O . LEU A 1 124 ? 42.034 7.101 -46.821 1.00 35.59 124 LEU A O 1
ATOM 1034 N N . TYR A 1 125 ? 43.325 7.574 -48.607 1.00 37.84 125 TYR A N 1
ATOM 1035 C CA . TYR A 1 125 ? 43.407 6.252 -49.218 1.00 37.84 125 TYR A CA 1
ATOM 1036 C C . TYR A 1 125 ? 44.226 5.306 -48.318 1.00 37.84 125 TYR A C 1
ATOM 1038 O O . TYR A 1 125 ? 45.428 5.165 -48.510 1.00 37.84 125 TYR A O 1
ATOM 1046 N N . ASN A 1 126 ? 43.577 4.758 -47.286 1.00 46.44 126 ASN A N 1
ATOM 1047 C CA . ASN A 1 126 ? 43.878 3.549 -46.496 1.00 46.44 126 ASN A CA 1
ATOM 1048 C C . ASN A 1 126 ? 42.886 3.562 -45.324 1.00 46.44 126 ASN A C 1
ATOM 1050 O O . ASN A 1 126 ? 43.180 4.159 -44.300 1.00 46.44 126 ASN A O 1
ATOM 1054 N N . ASN A 1 127 ? 41.682 3.029 -45.551 1.00 51.94 127 ASN A N 1
ATOM 1055 C CA . ASN A 1 127 ? 40.404 3.522 -45.017 1.00 51.94 127 ASN A CA 1
ATOM 1056 C C . ASN A 1 127 ? 40.212 3.342 -43.486 1.00 51.94 127 ASN A C 1
ATOM 1058 O O . ASN A 1 127 ? 39.605 2.354 -43.067 1.00 51.94 127 ASN A O 1
ATOM 1062 N N . PRO A 1 128 ? 40.649 4.295 -42.635 1.00 56.78 128 PRO A N 1
ATOM 1063 C CA . PRO A 1 128 ? 40.510 4.190 -41.182 1.00 56.78 128 PRO A CA 1
ATOM 1064 C C . PRO A 1 128 ? 39.036 4.333 -40.782 1.00 56.78 128 PRO A C 1
ATOM 1066 O O . PRO A 1 128 ? 38.616 3.841 -39.744 1.00 56.78 128 PRO A O 1
ATOM 1069 N N . GLU A 1 129 ? 38.228 4.977 -41.631 1.00 62.56 129 GLU A N 1
ATOM 1070 C CA . GLU A 1 129 ? 36.798 5.180 -41.426 1.00 62.56 129 GLU A CA 1
ATOM 1071 C C . GLU A 1 129 ? 36.021 3.856 -41.458 1.00 62.56 129 GLU A C 1
ATOM 1073 O O . GLU A 1 129 ? 35.102 3.671 -40.665 1.00 62.56 129 GLU A O 1
ATOM 1078 N N . VAL A 1 130 ? 36.413 2.905 -42.317 1.00 66.31 130 VAL A N 1
ATOM 1079 C CA . VAL A 1 130 ? 35.787 1.570 -42.371 1.00 66.31 130 VAL A CA 1
ATOM 1080 C C . VAL A 1 130 ? 36.122 0.759 -41.122 1.00 66.31 130 VAL A C 1
ATOM 1082 O O . VAL A 1 130 ? 35.214 0.206 -40.508 1.00 66.31 130 VAL A O 1
ATOM 1085 N N . GLU A 1 131 ? 37.385 0.749 -40.686 1.00 70.50 131 GLU A N 1
ATOM 1086 C CA . GLU A 1 131 ? 37.782 0.064 -39.446 1.00 70.50 131 GLU A CA 1
ATOM 1087 C C . GLU A 1 131 ? 37.109 0.685 -38.209 1.00 70.50 131 GLU A C 1
ATOM 1089 O O . GLU A 1 131 ? 36.621 -0.034 -37.336 1.00 70.50 131 GLU A O 1
ATOM 1094 N N . ILE A 1 132 ? 37.003 2.018 -38.150 1.00 74.50 132 ILE A N 1
ATOM 1095 C CA . ILE A 1 132 ? 36.298 2.735 -37.077 1.00 74.50 132 ILE A CA 1
ATOM 1096 C C . ILE A 1 132 ? 34.801 2.404 -37.084 1.00 74.50 132 ILE A C 1
ATOM 1098 O O . ILE A 1 132 ? 34.232 2.155 -36.019 1.00 74.50 132 ILE A O 1
ATOM 1102 N N . ARG A 1 133 ? 34.153 2.362 -38.256 1.00 79.06 133 ARG A N 1
ATOM 1103 C CA . ARG A 1 133 ? 32.738 1.973 -38.380 1.00 79.06 133 ARG A CA 1
ATOM 1104 C C . ARG A 1 133 ? 32.503 0.531 -37.945 1.00 79.06 133 ARG A C 1
ATOM 1106 O O . ARG A 1 133 ? 31.544 0.273 -37.223 1.00 79.06 133 ARG A O 1
ATOM 1113 N N . GLU A 1 134 ? 33.383 -0.398 -38.313 1.00 81.94 134 GLU A N 1
ATOM 1114 C CA . GLU A 1 134 ? 33.296 -1.789 -37.853 1.00 81.94 134 GLU A CA 1
ATOM 1115 C C . GLU A 1 134 ? 33.465 -1.914 -36.332 1.00 81.94 134 GLU A C 1
ATOM 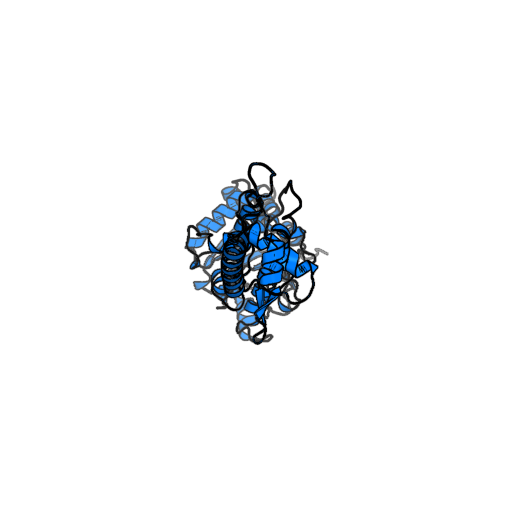1117 O O . GLU A 1 134 ? 32.746 -2.682 -35.688 1.00 81.94 134 GLU A O 1
ATOM 1122 N N . LEU A 1 135 ? 34.396 -1.163 -35.735 1.00 82.25 135 LEU A N 1
ATOM 1123 C CA . LEU A 1 135 ? 34.573 -1.120 -34.281 1.00 82.25 135 LEU A CA 1
ATOM 1124 C C . LEU A 1 135 ? 33.346 -0.525 -33.579 1.00 82.25 135 LEU A C 1
ATOM 1126 O O . LEU A 1 135 ? 32.886 -1.077 -32.578 1.00 82.25 135 LEU A O 1
ATOM 1130 N N . PHE A 1 136 ? 32.784 0.557 -34.121 1.00 82.75 136 PHE A N 1
ATOM 1131 C CA . PHE A 1 136 ? 31.575 1.182 -33.591 1.00 82.75 136 PHE A CA 1
ATOM 1132 C C . PHE A 1 136 ? 30.371 0.238 -33.671 1.00 82.75 136 PHE A C 1
ATOM 1134 O O . PHE A 1 136 ? 29.652 0.075 -32.688 1.00 82.75 136 PHE A O 1
ATOM 1141 N N . LEU A 1 137 ? 30.202 -0.471 -34.790 1.00 87.25 137 LEU A N 1
ATOM 1142 C CA . LEU A 1 137 ? 29.167 -1.490 -34.943 1.00 87.25 137 LEU A CA 1
ATOM 1143 C C . LEU A 1 137 ? 29.315 -2.609 -33.904 1.00 87.25 137 LEU A C 1
ATOM 1145 O O . LEU A 1 137 ? 28.331 -2.978 -33.264 1.00 87.25 137 LEU A O 1
ATOM 1149 N N . LYS A 1 138 ? 30.533 -3.126 -33.685 1.00 87.31 138 LYS A N 1
ATOM 1150 C CA . LYS A 1 138 ? 30.794 -4.137 -32.642 1.00 87.31 138 LYS A CA 1
ATOM 1151 C C . LYS A 1 138 ? 30.396 -3.631 -31.253 1.00 87.31 138 LYS A C 1
ATOM 1153 O O . LYS A 1 138 ? 29.784 -4.374 -30.487 1.00 87.31 138 LYS A O 1
ATOM 1158 N N . GLN A 1 139 ? 30.697 -2.370 -30.940 1.00 85.56 139 GLN A N 1
ATOM 1159 C CA . GLN A 1 139 ? 30.293 -1.753 -29.677 1.00 85.56 139 GLN A CA 1
ATOM 1160 C C . GLN A 1 139 ? 28.770 -1.606 -29.567 1.00 85.56 139 GLN A C 1
ATOM 1162 O O . GLN A 1 139 ? 28.203 -1.920 -28.519 1.00 85.56 139 GLN A O 1
ATOM 1167 N N . THR A 1 140 ? 28.102 -1.180 -30.642 1.00 86.50 140 THR A N 1
ATOM 1168 C CA . THR A 1 140 ? 26.639 -1.102 -30.708 1.00 86.50 140 THR A CA 1
ATOM 1169 C C . THR A 1 140 ? 26.012 -2.473 -30.468 1.00 86.50 140 THR A C 1
ATOM 1171 O O . THR A 1 140 ? 25.144 -2.586 -29.609 1.00 86.50 140 THR A O 1
ATOM 1174 N N . VAL A 1 141 ? 26.489 -3.529 -31.136 1.00 89.69 141 VAL A N 1
ATOM 1175 C CA . VAL A 1 141 ? 26.004 -4.907 -30.924 1.00 89.69 141 VAL A CA 1
ATOM 1176 C C . VAL A 1 141 ? 26.147 -5.322 -29.459 1.00 89.69 141 VAL A C 1
ATOM 1178 O O . VAL A 1 141 ? 25.170 -5.771 -28.866 1.00 89.69 141 VAL A O 1
ATOM 1181 N N . CYS A 1 142 ? 27.313 -5.098 -28.845 1.00 89.81 142 CYS A N 1
ATOM 1182 C CA . CYS A 1 142 ? 27.535 -5.420 -27.432 1.00 89.81 142 CYS A CA 1
ATOM 1183 C C . CYS A 1 142 ? 26.563 -4.669 -26.500 1.00 89.81 142 CYS A C 1
ATOM 1185 O O . CYS A 1 142 ? 26.045 -5.239 -25.539 1.00 89.81 142 CYS A O 1
ATOM 1187 N N . ASN A 1 143 ? 26.283 -3.393 -26.780 1.00 88.88 143 ASN A N 1
ATOM 1188 C CA . ASN A 1 143 ? 25.318 -2.614 -26.002 1.00 88.88 143 ASN A CA 1
ATOM 1189 C C . ASN A 1 143 ? 23.884 -3.142 -26.180 1.00 88.88 143 ASN A C 1
ATOM 1191 O O . ASN A 1 143 ? 23.153 -3.259 -25.197 1.00 88.88 143 ASN A O 1
ATOM 1195 N N . LEU A 1 144 ? 23.495 -3.513 -27.403 1.00 92.25 144 LEU A N 1
ATOM 1196 C CA . LEU A 1 144 ? 22.181 -4.097 -27.683 1.00 92.25 144 LEU A CA 1
ATOM 1197 C C . LEU A 1 144 ? 21.998 -5.451 -26.991 1.00 92.25 144 LEU A C 1
ATOM 1199 O O . LEU A 1 144 ? 20.936 -5.704 -26.429 1.00 92.25 144 LEU A O 1
ATOM 1203 N N . GLU A 1 145 ? 23.028 -6.298 -26.967 1.00 92.19 145 GLU A N 1
ATOM 1204 C CA . GLU A 1 145 ? 23.007 -7.577 -26.244 1.00 92.19 145 GLU A CA 1
ATOM 1205 C C . GLU A 1 145 ? 22.773 -7.367 -24.739 1.00 92.19 145 GLU A C 1
ATOM 1207 O O . GLU A 1 145 ? 21.879 -7.992 -24.171 1.00 92.19 145 GLU A O 1
ATOM 1212 N N . LYS A 1 146 ? 23.438 -6.386 -24.112 1.00 92.12 146 LYS A N 1
ATOM 1213 C CA . LYS A 1 146 ? 23.167 -6.007 -22.708 1.00 92.12 146 LYS A CA 1
ATOM 1214 C C . LYS A 1 146 ? 21.738 -5.501 -22.484 1.00 92.12 146 LYS A C 1
ATOM 1216 O O . LYS A 1 146 ? 21.171 -5.672 -21.405 1.00 92.12 146 LYS A O 1
ATOM 1221 N N . MET A 1 147 ? 21.141 -4.826 -23.467 1.00 93.31 147 MET A N 1
ATOM 1222 C CA . MET A 1 147 ? 19.740 -4.390 -23.396 1.00 93.31 147 MET A CA 1
ATOM 1223 C C . MET A 1 147 ? 18.762 -5.565 -23.544 1.00 93.31 147 MET A C 1
ATOM 1225 O O . MET A 1 147 ? 17.699 -5.541 -22.923 1.00 93.31 147 MET A O 1
ATOM 1229 N N . VAL A 1 148 ? 19.114 -6.599 -24.316 1.00 93.12 148 VAL A N 1
ATOM 1230 C CA . VAL A 1 148 ? 18.354 -7.858 -24.406 1.00 93.12 148 VAL A CA 1
ATOM 1231 C C . VAL A 1 148 ? 18.445 -8.645 -23.095 1.00 93.12 148 VAL A C 1
ATOM 1233 O O . VAL A 1 148 ? 17.420 -9.102 -22.591 1.00 93.12 148 VAL A O 1
ATOM 1236 N N . GLU A 1 149 ? 19.637 -8.741 -22.499 1.00 91.62 149 GLU A N 1
ATOM 1237 C CA . GLU A 1 149 ? 19.853 -9.381 -21.190 1.00 91.62 149 GLU A CA 1
ATOM 1238 C C . GLU A 1 149 ? 19.044 -8.703 -20.077 1.00 91.62 149 GLU A C 1
ATOM 1240 O O . GLU A 1 149 ? 18.448 -9.379 -19.245 1.00 91.62 149 GLU A O 1
ATOM 1245 N N . ARG A 1 150 ? 18.944 -7.366 -20.104 1.00 89.56 150 ARG A N 1
ATOM 1246 C CA . ARG A 1 150 ? 18.075 -6.583 -19.203 1.00 89.56 150 ARG A CA 1
ATOM 1247 C C . ARG A 1 150 ? 16.604 -6.545 -19.631 1.00 89.56 150 ARG A C 1
ATOM 1249 O O . ARG A 1 150 ? 15.825 -5.777 -19.078 1.00 89.56 150 ARG A O 1
ATOM 1256 N N . HIS A 1 151 ? 16.213 -7.340 -20.625 1.00 90.94 151 HIS A N 1
ATOM 1257 C CA . HIS A 1 151 ? 14.840 -7.468 -21.114 1.00 90.94 151 HIS A CA 1
ATOM 1258 C C . HIS A 1 151 ? 14.186 -6.179 -21.649 1.00 90.94 151 HIS A C 1
ATOM 1260 O O . HIS A 1 151 ? 12.962 -6.128 -21.775 1.00 90.94 151 HIS A O 1
ATOM 1266 N N . LEU A 1 152 ? 14.971 -5.165 -22.022 1.00 91.69 152 LEU A N 1
ATOM 1267 C CA . LEU A 1 152 ? 14.464 -3.953 -22.681 1.00 91.69 152 LEU A CA 1
ATOM 1268 C C . LEU A 1 152 ? 14.096 -4.236 -24.142 1.00 91.69 152 LEU A C 1
ATOM 1270 O O . LEU A 1 152 ? 13.101 -3.737 -24.674 1.00 91.69 152 LEU A O 1
ATOM 1274 N N . LEU A 1 153 ? 14.914 -5.069 -24.784 1.00 93.88 153 LEU A N 1
ATOM 1275 C CA . LEU A 1 153 ? 14.766 -5.480 -26.171 1.00 93.88 153 LEU A CA 1
ATOM 1276 C C . LEU A 1 153 ? 14.479 -6.974 -26.262 1.00 93.88 153 LEU A C 1
ATOM 1278 O O . LEU A 1 153 ? 14.841 -7.763 -25.391 1.00 93.88 153 LEU A O 1
ATOM 1282 N N . SER A 1 154 ? 13.836 -7.356 -27.354 1.00 92.38 154 SER A N 1
ATOM 1283 C CA . SER A 1 154 ? 13.772 -8.733 -27.829 1.00 92.38 154 SER A CA 1
ATOM 1284 C C . SER A 1 154 ? 14.470 -8.828 -29.181 1.00 92.38 154 SER A C 1
ATOM 1286 O O . SER A 1 154 ? 14.596 -7.829 -29.895 1.00 92.38 154 SER A O 1
ATOM 1288 N N . GLN A 1 155 ? 14.950 -10.025 -29.511 1.00 92.31 155 GLN A N 1
ATOM 1289 C CA . GLN A 1 155 ? 15.707 -10.287 -30.727 1.00 92.31 155 GLN A CA 1
ATOM 1290 C C . GLN A 1 155 ? 15.068 -11.433 -31.515 1.00 92.31 155 GLN A C 1
ATOM 1292 O O . GLN A 1 155 ? 14.645 -12.426 -30.925 1.00 92.31 155 GLN A O 1
ATOM 1297 N N . THR A 1 156 ? 15.001 -11.309 -32.842 1.00 88.88 156 THR A N 1
ATOM 1298 C CA . THR A 1 156 ? 14.579 -12.414 -33.715 1.00 88.88 156 THR A CA 1
ATOM 1299 C C . THR A 1 156 ? 15.689 -13.458 -33.850 1.00 88.88 156 THR A C 1
ATOM 1301 O O . THR A 1 156 ? 16.853 -13.102 -34.040 1.00 88.88 156 THR A O 1
ATOM 1304 N N . GLU A 1 157 ? 15.336 -14.745 -33.781 1.00 79.75 157 GLU A N 1
ATOM 1305 C CA . GLU A 1 157 ? 16.313 -15.847 -33.819 1.00 79.75 157 GLU A CA 1
ATOM 1306 C C . GLU A 1 157 ? 17.095 -15.897 -35.144 1.00 79.75 157 GLU A C 1
ATOM 1308 O O . GLU A 1 157 ? 18.309 -16.086 -35.136 1.00 79.75 157 GLU A O 1
ATOM 1313 N N . ASP A 1 158 ? 16.426 -15.649 -36.275 1.00 78.38 158 ASP A N 1
ATOM 1314 C CA . ASP A 1 158 ? 17.018 -15.848 -37.605 1.00 78.38 158 ASP A CA 1
ATOM 1315 C C . ASP A 1 158 ? 17.911 -14.687 -38.070 1.00 78.38 158 ASP A C 1
ATOM 1317 O O . ASP A 1 158 ? 18.992 -14.891 -38.622 1.00 78.38 158 ASP A O 1
ATOM 1321 N N . LEU A 1 159 ? 17.441 -13.449 -37.887 1.00 79.06 159 LEU A N 1
ATOM 1322 C CA . LEU A 1 159 ? 18.036 -12.251 -38.499 1.00 79.06 159 LEU A CA 1
ATOM 1323 C C . LEU A 1 159 ? 18.683 -11.306 -37.483 1.00 79.06 159 LEU A C 1
ATOM 1325 O O . LEU A 1 159 ? 19.200 -10.260 -37.875 1.00 79.06 159 LEU A O 1
ATOM 1329 N N . LYS A 1 160 ? 18.649 -11.650 -36.188 1.00 86.38 160 LYS A N 1
ATOM 1330 C CA . LYS A 1 160 ? 19.145 -10.801 -35.097 1.00 86.38 160 LYS A CA 1
ATOM 1331 C C . LYS A 1 160 ? 18.577 -9.376 -35.134 1.00 86.38 160 LYS A C 1
ATOM 1333 O O . LYS A 1 160 ? 19.274 -8.418 -34.805 1.00 86.38 160 LYS A O 1
ATOM 1338 N N . LEU A 1 161 ? 17.315 -9.229 -35.538 1.00 92.56 161 LEU A N 1
ATOM 1339 C CA . LEU A 1 161 ? 16.632 -7.936 -35.542 1.00 92.56 161 LEU A CA 1
ATOM 1340 C C . LEU A 1 161 ? 16.112 -7.628 -34.144 1.00 92.56 161 LEU A C 1
ATOM 1342 O O . LEU A 1 161 ? 15.576 -8.512 -33.476 1.00 92.56 161 LEU A O 1
ATOM 1346 N N . TYR A 1 162 ? 16.246 -6.376 -33.727 1.00 94.19 162 TYR A N 1
ATOM 1347 C CA . TYR A 1 162 ? 15.886 -5.897 -32.401 1.00 94.19 162 TYR A CA 1
ATOM 1348 C C . TYR A 1 162 ? 14.556 -5.151 -32.438 1.00 94.19 162 TYR A C 1
ATOM 1350 O O . TYR A 1 162 ? 14.298 -4.359 -33.345 1.00 94.19 162 TYR A O 1
ATOM 1358 N N . TYR A 1 163 ? 13.727 -5.375 -31.425 1.00 93.88 163 TYR A N 1
ATOM 1359 C CA . TYR A 1 163 ? 12.487 -4.635 -31.210 1.00 93.88 163 TYR A CA 1
ATOM 1360 C C . TYR A 1 163 ? 12.248 -4.406 -29.716 1.00 93.88 163 TYR A C 1
ATOM 1362 O O . TYR A 1 163 ? 12.772 -5.133 -28.868 1.00 93.88 163 TYR A O 1
ATOM 1370 N N . LEU A 1 164 ? 11.463 -3.378 -29.390 1.00 93.56 164 LEU A N 1
ATOM 1371 C CA . LEU A 1 164 ? 11.085 -3.083 -28.009 1.00 93.56 164 LEU A CA 1
ATOM 1372 C C . LEU A 1 164 ? 10.191 -4.189 -27.461 1.00 93.56 164 LEU A C 1
ATOM 1374 O O . LEU A 1 164 ? 9.194 -4.550 -28.085 1.00 93.56 164 LEU A O 1
ATOM 1378 N N . LYS A 1 165 ? 10.521 -4.688 -26.269 1.00 92.06 165 LYS A N 1
ATOM 1379 C CA . LYS A 1 165 ? 9.654 -5.639 -25.566 1.00 92.06 165 LYS A CA 1
ATOM 1380 C C . LYS A 1 165 ? 8.394 -4.952 -25.021 1.00 92.06 165 LYS A C 1
ATOM 1382 O O . LYS A 1 165 ? 7.325 -5.552 -25.030 1.00 92.06 165 LYS A O 1
ATOM 1387 N N . ASP A 1 166 ? 8.522 -3.694 -24.598 1.00 92.56 166 ASP A N 1
ATOM 1388 C CA . ASP A 1 166 ? 7.419 -2.820 -24.192 1.00 92.56 166 ASP A CA 1
ATOM 1389 C C . ASP A 1 166 ? 7.724 -1.373 -24.645 1.00 92.56 166 ASP A C 1
ATOM 1391 O O . ASP A 1 166 ? 8.821 -0.873 -24.361 1.00 92.56 166 ASP A O 1
ATOM 1395 N N . PRO A 1 167 ? 6.805 -0.681 -25.350 1.00 93.38 167 PRO A N 1
ATOM 1396 C CA . PRO A 1 167 ? 6.994 0.712 -25.759 1.00 93.38 167 PRO A CA 1
ATOM 1397 C C . PRO A 1 167 ? 7.304 1.672 -24.606 1.00 93.38 167 PRO A C 1
ATOM 1399 O O . PRO A 1 167 ? 7.983 2.675 -24.833 1.00 93.38 167 PRO A O 1
ATOM 1402 N N . VAL A 1 168 ? 6.855 1.365 -23.379 1.00 95.12 168 VAL A N 1
ATOM 1403 C CA . VAL A 1 168 ? 7.095 2.210 -22.198 1.00 95.12 168 VAL A CA 1
ATOM 1404 C C . VAL A 1 168 ? 8.586 2.399 -21.905 1.00 95.12 168 VAL A C 1
ATOM 1406 O O . VAL A 1 168 ? 8.990 3.409 -21.333 1.00 95.12 168 VAL A O 1
ATOM 1409 N N . TYR A 1 169 ? 9.441 1.455 -22.311 1.00 94.38 169 TYR A N 1
ATOM 1410 C CA . TYR A 1 169 ? 10.874 1.539 -22.031 1.00 94.38 169 TYR A CA 1
ATOM 1411 C C . TYR A 1 169 ? 11.532 2.748 -22.697 1.00 94.38 169 TYR A C 1
ATOM 1413 O O . TYR A 1 169 ? 12.469 3.306 -22.132 1.00 94.38 169 TYR A O 1
ATOM 1421 N N . ALA A 1 170 ? 10.990 3.205 -23.827 1.00 93.81 170 ALA A N 1
ATOM 1422 C CA . ALA A 1 170 ? 11.455 4.384 -24.551 1.00 93.81 170 ALA A CA 1
ATOM 1423 C C . ALA A 1 170 ? 10.873 5.717 -24.031 1.00 93.81 170 ALA A C 1
ATOM 1425 O O . ALA A 1 170 ? 11.117 6.758 -24.636 1.00 93.81 170 ALA A O 1
ATOM 1426 N N . GLU A 1 171 ? 10.052 5.703 -22.978 1.00 95.19 171 GLU A N 1
ATOM 1427 C CA . GLU A 1 171 ? 9.404 6.909 -22.445 1.00 95.19 171 GLU A CA 1
ATOM 1428 C C . GLU A 1 171 ? 10.285 7.659 -21.433 1.00 95.19 171 GLU A C 1
ATOM 1430 O O . GLU A 1 171 ? 11.419 7.276 -21.147 1.00 95.19 171 GLU A O 1
ATOM 1435 N N . SER A 1 172 ? 9.778 8.754 -20.863 1.00 92.69 172 SER A N 1
ATOM 1436 C CA . SER A 1 172 ? 10.478 9.464 -19.788 1.00 92.69 172 SER A CA 1
ATOM 1437 C C . SER A 1 172 ? 10.517 8.654 -18.483 1.00 92.69 172 SER A C 1
ATOM 1439 O O . SER A 1 172 ? 9.754 7.696 -18.298 1.00 92.69 172 SER A O 1
ATOM 1441 N N . LYS A 1 173 ? 11.382 9.069 -17.544 1.00 93.31 173 LYS A N 1
ATOM 1442 C CA . LYS A 1 173 ? 11.470 8.456 -16.208 1.00 93.31 173 LYS A CA 1
ATOM 1443 C C . LYS A 1 173 ? 10.111 8.449 -15.495 1.00 93.31 173 LYS A C 1
ATOM 1445 O O . LYS A 1 173 ? 9.716 7.431 -14.941 1.00 93.31 173 LYS A O 1
ATOM 1450 N N . GLU A 1 174 ? 9.355 9.541 -15.598 1.00 93.31 174 GLU A N 1
ATOM 1451 C CA . GLU A 1 174 ? 8.068 9.727 -14.922 1.00 93.31 174 GLU A CA 1
ATOM 1452 C C . GLU A 1 174 ? 7.002 8.776 -15.476 1.00 93.31 174 GLU A C 1
ATOM 1454 O O . GLU A 1 174 ? 6.200 8.219 -14.725 1.00 93.31 174 GLU A O 1
ATOM 1459 N N . VAL A 1 175 ? 6.997 8.560 -16.797 1.00 94.94 175 VAL A N 1
ATOM 1460 C CA . VAL A 1 175 ? 6.074 7.617 -17.440 1.00 94.94 175 VAL A CA 1
ATOM 1461 C C . VAL A 1 175 ? 6.400 6.187 -17.019 1.00 94.94 175 VAL A C 1
ATOM 1463 O O . VAL A 1 175 ? 5.487 5.437 -16.662 1.00 94.94 175 VAL A O 1
ATOM 1466 N N . ARG A 1 176 ? 7.687 5.816 -16.987 1.00 95.88 176 ARG A N 1
ATOM 1467 C CA . ARG A 1 176 ? 8.105 4.498 -16.492 1.00 95.88 176 ARG A CA 1
ATOM 1468 C C . ARG A 1 176 ? 7.768 4.308 -15.019 1.00 95.88 176 ARG A C 1
ATOM 1470 O O . ARG A 1 176 ? 7.239 3.259 -14.676 1.00 95.88 176 ARG A O 1
ATOM 1477 N N . ASP A 1 177 ? 7.977 5.301 -14.164 1.00 96.56 177 ASP A N 1
ATOM 1478 C CA . ASP A 1 177 ? 7.618 5.212 -12.744 1.00 96.56 177 ASP A CA 1
ATOM 1479 C C . ASP A 1 177 ? 6.108 5.060 -12.532 1.00 96.56 177 ASP A C 1
ATOM 1481 O O . ASP A 1 177 ? 5.666 4.276 -11.688 1.00 96.56 177 ASP A O 1
ATOM 1485 N N . LYS A 1 178 ? 5.294 5.749 -13.340 1.00 96.06 178 LYS A N 1
ATOM 1486 C CA . LYS A 1 178 ? 3.838 5.581 -13.320 1.00 96.06 178 LYS A CA 1
ATOM 1487 C C . LYS A 1 178 ? 3.424 4.162 -13.708 1.00 96.06 178 LYS A C 1
ATOM 1489 O O . LYS A 1 178 ? 2.568 3.574 -13.043 1.00 96.06 178 LYS A O 1
ATOM 1494 N N . GLU A 1 179 ? 4.029 3.589 -14.746 1.00 96.88 179 GLU A N 1
ATOM 1495 C CA . GLU A 1 179 ? 3.780 2.194 -15.127 1.00 96.88 179 GLU A CA 1
ATOM 1496 C C . GLU A 1 179 ? 4.325 1.198 -14.094 1.00 96.88 179 GLU A C 1
ATOM 1498 O O . GLU A 1 179 ? 3.654 0.215 -13.777 1.00 96.88 179 GLU A O 1
ATOM 1503 N N . ALA A 1 180 ? 5.481 1.470 -13.489 1.00 97.00 180 ALA A N 1
ATOM 1504 C CA . ALA A 1 180 ? 6.032 0.672 -12.400 1.00 97.00 180 ALA A CA 1
ATOM 1505 C C . ALA A 1 180 ? 5.064 0.606 -11.215 1.00 97.00 180 ALA A C 1
ATOM 1507 O O . ALA A 1 180 ? 4.771 -0.473 -10.701 1.00 97.00 180 ALA A O 1
ATOM 1508 N N . PHE A 1 181 ? 4.494 1.745 -10.821 1.00 97.19 181 PHE A N 1
ATOM 1509 C CA . PHE A 1 181 ? 3.518 1.804 -9.741 1.00 97.19 181 PHE A CA 1
ATOM 1510 C C . PHE A 1 181 ? 2.233 1.028 -10.063 1.00 97.19 181 PHE A C 1
ATOM 1512 O O . PHE A 1 181 ? 1.729 0.291 -9.212 1.00 97.19 181 PHE A O 1
ATOM 1519 N N . LYS A 1 182 ? 1.736 1.097 -11.306 1.00 95.88 182 LYS A N 1
ATOM 1520 C CA . LYS A 1 182 ? 0.621 0.245 -11.764 1.00 95.88 182 LYS A CA 1
ATOM 1521 C C . LYS A 1 182 ? 0.967 -1.246 -11.693 1.00 95.88 182 LYS A C 1
ATOM 1523 O O . LYS A 1 182 ? 0.128 -2.054 -11.287 1.00 95.88 182 LYS A O 1
ATOM 1528 N N . LYS A 1 183 ? 2.199 -1.624 -12.047 1.00 96.31 183 LYS A N 1
ATOM 1529 C CA . LYS A 1 183 ? 2.688 -3.007 -11.923 1.00 96.31 183 LYS A CA 1
ATOM 1530 C C . LYS A 1 183 ? 2.798 -3.455 -10.466 1.00 96.31 183 LYS A C 1
ATOM 1532 O O . LYS A 1 183 ? 2.453 -4.590 -10.169 1.00 96.31 183 LYS A O 1
ATOM 1537 N N . ILE A 1 184 ? 3.192 -2.575 -9.543 1.00 96.88 184 ILE A N 1
ATOM 1538 C CA . ILE A 1 184 ? 3.174 -2.877 -8.102 1.00 96.88 184 ILE A CA 1
ATOM 1539 C C . ILE A 1 184 ? 1.738 -3.147 -7.632 1.00 96.88 184 ILE A C 1
ATOM 1541 O O . ILE A 1 184 ? 1.508 -4.133 -6.935 1.00 96.88 184 ILE A O 1
ATOM 1545 N N . LYS A 1 185 ? 0.767 -2.312 -8.033 1.00 95.25 185 LYS A N 1
ATOM 1546 C CA . LYS A 1 185 ? -0.654 -2.484 -7.675 1.00 95.25 185 LYS A CA 1
ATOM 1547 C C . LYS A 1 185 ? -1.235 -3.802 -8.186 1.00 95.25 185 LYS A C 1
ATOM 1549 O O . LYS A 1 185 ? -1.774 -4.582 -7.403 1.00 95.25 185 LYS A O 1
ATOM 1554 N N . SER A 1 186 ? -1.098 -4.057 -9.485 1.00 95.12 186 SER A N 1
ATOM 1555 C CA . SER A 1 186 ? -1.576 -5.297 -10.116 1.00 95.12 186 SER A CA 1
ATOM 1556 C C . SER A 1 186 ? -0.851 -6.529 -9.571 1.00 95.12 186 SER A C 1
ATOM 1558 O O . SER A 1 186 ? -1.495 -7.509 -9.211 1.00 95.12 186 SER A O 1
ATOM 1560 N N . GLY A 1 187 ? 0.465 -6.447 -9.380 1.00 96.62 187 GLY A N 1
ATOM 1561 C CA . GLY A 1 187 ? 1.256 -7.491 -8.738 1.00 96.62 187 GLY A CA 1
ATOM 1562 C C . GLY A 1 187 ? 0.784 -7.809 -7.319 1.00 96.62 187 GLY A C 1
ATOM 1563 O O . GLY A 1 187 ? 0.610 -8.974 -6.973 1.00 96.62 187 GLY A O 1
ATOM 1564 N N . LEU A 1 188 ? 0.521 -6.794 -6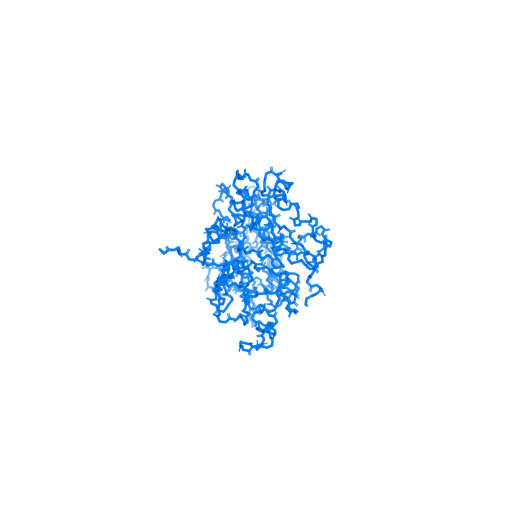.490 1.00 95.62 188 LEU A N 1
ATOM 1565 C CA . LEU A 1 188 ? -0.005 -6.986 -5.134 1.00 95.62 188 LEU A CA 1
ATOM 1566 C C . LEU A 1 188 ? -1.368 -7.684 -5.154 1.00 95.62 188 LEU A C 1
ATOM 1568 O O . LEU A 1 188 ? -1.603 -8.621 -4.390 1.00 95.62 188 LEU A O 1
ATOM 1572 N N . ARG A 1 189 ? -2.262 -7.238 -6.036 1.00 94.00 189 ARG A N 1
ATOM 1573 C CA . ARG A 1 189 ? -3.569 -7.861 -6.238 1.00 94.00 189 ARG A CA 1
ATOM 1574 C C . ARG A 1 189 ? -3.418 -9.336 -6.611 1.00 94.00 189 ARG A C 1
ATOM 1576 O O . ARG A 1 189 ? -3.990 -10.192 -5.944 1.00 94.00 189 ARG A O 1
ATOM 1583 N N . ASP A 1 190 ? -2.628 -9.647 -7.628 1.00 94.19 190 ASP A N 1
ATOM 1584 C CA . ASP A 1 190 ? -2.472 -11.019 -8.111 1.00 94.19 190 ASP A CA 1
ATOM 1585 C C . ASP A 1 190 ? -1.783 -11.906 -7.065 1.00 94.19 190 ASP A C 1
ATOM 1587 O O . ASP A 1 190 ? -2.207 -13.040 -6.822 1.00 94.19 190 ASP A O 1
ATOM 1591 N N . TYR A 1 191 ? -0.801 -11.356 -6.344 1.00 94.94 191 TYR A N 1
ATOM 1592 C CA . TYR A 1 191 ? -0.165 -12.017 -5.209 1.00 94.94 191 TYR A CA 1
ATOM 1593 C C . TYR A 1 191 ? -1.186 -12.421 -4.144 1.00 94.94 191 TYR A C 1
ATOM 1595 O O . TYR A 1 191 ? -1.217 -13.584 -3.733 1.00 94.94 191 TYR A O 1
ATOM 1603 N N . LEU A 1 192 ? -2.029 -11.484 -3.707 1.00 92.56 192 LEU A N 1
ATOM 1604 C CA . LEU A 1 192 ? -3.037 -11.737 -2.684 1.00 92.56 192 LEU A CA 1
ATOM 1605 C C . LEU A 1 192 ? -4.124 -12.704 -3.186 1.00 92.56 192 LEU A C 1
ATOM 1607 O O . LEU A 1 192 ? -4.540 -13.573 -2.426 1.00 92.56 192 LEU A O 1
ATOM 1611 N N . LEU A 1 193 ? -4.546 -12.630 -4.454 1.00 90.38 193 LEU A N 1
ATOM 1612 C CA . LEU A 1 193 ? -5.485 -13.599 -5.043 1.00 90.38 193 LEU A CA 1
ATOM 1613 C C . LEU A 1 193 ? -4.901 -15.017 -5.108 1.00 90.38 193 LEU A C 1
ATOM 1615 O O . LEU A 1 193 ? -5.645 -15.988 -4.992 1.00 90.38 193 LEU A O 1
ATOM 1619 N N . SER A 1 194 ? -3.582 -15.139 -5.279 1.00 90.06 194 SER A N 1
ATOM 1620 C CA . SER A 1 194 ? -2.897 -16.436 -5.343 1.00 90.06 194 SER A CA 1
ATOM 1621 C C . SER A 1 194 ? -2.721 -17.123 -3.987 1.00 90.06 194 SER A C 1
ATOM 1623 O O . SER A 1 194 ? -2.422 -18.319 -3.934 1.00 90.06 194 SER A O 1
ATOM 1625 N N . GLN A 1 195 ? -2.876 -16.393 -2.880 1.00 86.62 195 GLN A N 1
ATOM 1626 C CA . GLN A 1 195 ? -2.753 -16.987 -1.555 1.00 86.62 195 GLN A CA 1
ATOM 1627 C C . GLN A 1 195 ? -3.959 -17.897 -1.260 1.00 86.62 195 GLN A C 1
ATOM 1629 O O . GLN A 1 195 ? -5.075 -17.611 -1.698 1.00 86.62 195 GLN A O 1
ATOM 1634 N N . PRO A 1 196 ? -3.774 -18.988 -0.493 1.00 74.19 196 PRO A N 1
ATOM 1635 C CA . PRO A 1 196 ? -4.836 -19.944 -0.189 1.00 74.19 196 PRO A CA 1
ATOM 1636 C C . PRO A 1 196 ? -5.845 -19.350 0.808 1.00 74.19 196 PRO A C 1
ATOM 1638 O O . PRO A 1 196 ? -5.832 -19.646 2.001 1.00 74.19 196 PRO A O 1
ATOM 1641 N N . PHE A 1 197 ? -6.728 -18.487 0.312 1.00 70.44 197 PHE A N 1
ATOM 1642 C CA . PHE A 1 197 ? -7.828 -17.885 1.057 1.00 70.44 197 PHE A CA 1
ATOM 1643 C C . PHE A 1 197 ? -9.130 -18.609 0.690 1.00 70.44 197 PHE A C 1
ATOM 1645 O O . PHE A 1 197 ? -9.850 -18.228 -0.228 1.00 70.44 197 PHE A O 1
ATOM 1652 N N . SER A 1 198 ? -9.428 -19.695 1.396 1.00 53.75 198 SER A N 1
ATOM 1653 C CA . SER A 1 198 ? -10.627 -20.524 1.203 1.00 53.75 198 SER A CA 1
ATOM 1654 C C . SER A 1 198 ? -11.365 -20.592 2.550 1.00 53.75 198 SER A C 1
ATOM 1656 O O . SER A 1 198 ? -10.699 -20.808 3.554 1.00 53.75 198 SER A O 1
ATOM 1658 N N . HIS A 1 199 ? -12.673 -20.395 2.720 1.00 53.06 199 HIS A N 1
ATOM 1659 C CA . HIS A 1 199 ? -13.789 -20.192 1.802 1.00 53.06 199 HIS A CA 1
ATOM 1660 C C . HIS A 1 199 ? -14.789 -19.202 2.434 1.00 53.06 199 HIS A C 1
ATOM 1662 O O . HIS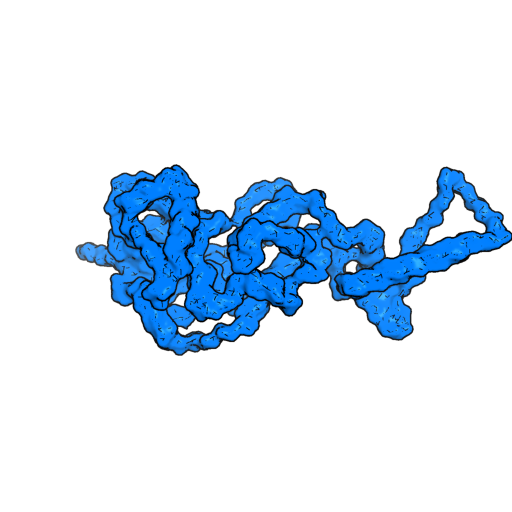 A 1 199 ? -14.961 -19.140 3.652 1.00 53.06 199 HIS A O 1
ATOM 1668 N N . THR A 1 200 ? -15.493 -18.437 1.603 1.00 54.50 200 THR A N 1
ATOM 1669 C CA . THR A 1 200 ? -16.736 -17.755 1.990 1.00 54.50 200 THR A CA 1
ATOM 1670 C C . THR A 1 200 ? -17.724 -18.809 2.515 1.00 54.50 200 THR A C 1
ATOM 1672 O O . THR A 1 200 ? -18.124 -19.656 1.724 1.00 54.50 200 THR A O 1
ATOM 1675 N N . ASN A 1 201 ? -18.075 -18.754 3.811 1.00 60.06 201 ASN A N 1
ATOM 1676 C CA . ASN A 1 201 ? -18.899 -19.696 4.618 1.00 60.06 201 ASN A CA 1
ATOM 1677 C C . ASN A 1 201 ? -18.176 -20.529 5.696 1.00 60.06 201 ASN A C 1
ATOM 1679 O O . ASN A 1 201 ? -18.694 -21.557 6.122 1.00 60.06 201 ASN A O 1
ATOM 1683 N N . ASP A 1 202 ? -17.043 -20.070 6.225 1.00 81.88 202 ASP A N 1
ATOM 1684 C CA . ASP A 1 202 ? -16.509 -20.642 7.468 1.00 81.88 202 ASP A CA 1
ATOM 1685 C C . ASP A 1 202 ? -17.333 -20.183 8.695 1.00 81.88 202 ASP A C 1
ATOM 1687 O O . ASP A 1 202 ? -17.159 -19.079 9.222 1.00 81.88 202 ASP A O 1
ATOM 1691 N N . GLU A 1 203 ? -18.279 -21.022 9.128 1.00 88.00 203 GLU A N 1
ATOM 1692 C CA . GLU A 1 203 ? -19.107 -20.793 10.320 1.00 88.00 203 GLU A CA 1
ATOM 1693 C C . GLU A 1 203 ? -18.273 -20.765 11.610 1.00 88.00 203 GLU A C 1
ATOM 1695 O O . GLU A 1 203 ? -18.534 -19.954 12.502 1.00 88.00 203 GLU A O 1
ATOM 1700 N N . ALA A 1 204 ? -17.230 -21.596 11.706 1.00 88.75 204 ALA A N 1
ATOM 1701 C CA . ALA A 1 204 ? -16.352 -21.616 12.871 1.00 88.75 204 ALA A CA 1
ATOM 1702 C C . ALA A 1 204 ? -15.595 -20.289 12.998 1.00 88.75 204 ALA A C 1
ATOM 1704 O O . ALA A 1 204 ? -15.514 -19.723 14.092 1.00 88.75 204 ALA A O 1
ATOM 1705 N N . LEU A 1 205 ? -15.119 -19.741 11.875 1.00 88.56 205 LEU A N 1
ATOM 1706 C CA . LEU A 1 205 ? -14.520 -18.413 11.843 1.00 88.56 205 LEU A CA 1
ATOM 1707 C C . LEU A 1 205 ? -15.543 -17.329 12.205 1.00 88.56 205 LEU A C 1
ATOM 1709 O O . LEU A 1 205 ? -15.239 -16.507 13.063 1.00 88.56 205 LEU A O 1
ATOM 1713 N N . ARG A 1 206 ? -16.769 -17.348 11.659 1.00 91.38 206 ARG A N 1
ATOM 1714 C CA . ARG A 1 206 ? -17.840 -16.397 12.047 1.00 91.38 206 ARG A CA 1
ATOM 1715 C C . ARG A 1 206 ? -18.095 -16.395 13.553 1.00 91.38 206 ARG A C 1
ATOM 1717 O O . ARG A 1 206 ? -18.146 -15.330 14.166 1.00 91.38 206 ARG A O 1
ATOM 1724 N N . ASN A 1 207 ? -18.209 -17.578 14.153 1.00 91.69 207 ASN A N 1
ATOM 1725 C CA . ASN A 1 207 ? -18.417 -17.735 15.591 1.00 91.69 207 ASN A CA 1
ATOM 1726 C C . ASN A 1 207 ? -17.213 -17.226 16.392 1.00 91.69 207 ASN A C 1
ATOM 1728 O O . ASN A 1 207 ? -17.387 -16.516 17.386 1.00 91.69 207 ASN A O 1
ATOM 1732 N N . ARG A 1 208 ? -15.989 -17.499 15.922 1.00 91.62 208 ARG A N 1
ATOM 1733 C CA . ARG A 1 208 ? -14.767 -16.948 16.520 1.00 91.62 208 ARG A CA 1
ATOM 1734 C C . ARG A 1 208 ? -14.752 -15.419 16.456 1.00 91.62 208 ARG A C 1
ATOM 1736 O O . ARG A 1 208 ? -14.445 -14.790 17.462 1.00 91.62 208 ARG A O 1
ATOM 1743 N N . LEU A 1 209 ? -15.135 -14.809 15.333 1.00 93.38 209 LEU A N 1
ATOM 1744 C CA . LEU A 1 209 ? -15.221 -13.349 15.190 1.00 93.38 209 LEU A CA 1
ATOM 1745 C C . LEU A 1 209 ? -16.288 -12.746 16.110 1.00 93.38 209 LEU A C 1
ATOM 1747 O O . LEU A 1 209 ? -15.998 -11.784 16.821 1.00 93.38 209 LEU A O 1
ATOM 1751 N N . ASN A 1 210 ? -17.485 -13.339 16.164 1.00 94.56 210 ASN A N 1
ATOM 1752 C CA . ASN A 1 210 ? -18.533 -12.936 17.107 1.00 94.56 210 ASN A CA 1
ATOM 1753 C C . ASN A 1 210 ? -18.016 -12.939 18.554 1.00 94.56 210 ASN A C 1
ATOM 1755 O O . ASN A 1 210 ? -18.256 -11.981 19.289 1.00 94.56 210 ASN A O 1
ATOM 1759 N N . SER A 1 211 ? -17.269 -13.979 18.939 1.00 93.62 211 SER A N 1
ATOM 1760 C CA . SER A 1 211 ? -16.673 -14.107 20.272 1.00 93.62 211 SER A CA 1
ATOM 1761 C C . SER A 1 211 ? -15.575 -13.071 20.527 1.00 93.62 211 SER A C 1
ATOM 1763 O O . SER A 1 211 ? -15.627 -12.368 21.534 1.00 93.62 211 SER A O 1
ATOM 1765 N N . ILE A 1 212 ? -14.605 -12.935 19.614 1.00 94.00 212 ILE A N 1
ATOM 1766 C CA . ILE A 1 212 ? -13.473 -11.997 19.731 1.00 94.00 212 ILE A CA 1
ATOM 1767 C C . ILE A 1 212 ? -13.965 -10.561 19.924 1.00 94.00 212 ILE A C 1
ATOM 1769 O O . ILE A 1 212 ? -13.456 -9.830 20.776 1.00 94.00 212 ILE A O 1
ATOM 1773 N N . PHE A 1 213 ? -14.957 -10.154 19.133 1.00 95.94 213 PHE A N 1
ATOM 1774 C CA . PHE A 1 213 ? -15.467 -8.788 19.151 1.00 95.94 213 PHE A CA 1
ATOM 1775 C C . PHE A 1 213 ? -16.650 -8.599 20.107 1.00 95.94 213 PHE A C 1
ATOM 1777 O O . PHE A 1 213 ? -17.057 -7.467 20.342 1.00 95.94 213 PHE A O 1
ATOM 1784 N N . GLU A 1 214 ? -17.153 -9.669 20.729 1.00 95.00 214 GLU A N 1
ATOM 1785 C CA . GLU A 1 214 ? -18.324 -9.645 21.614 1.00 95.00 214 GLU A CA 1
ATOM 1786 C C . GLU A 1 214 ? -19.564 -9.048 20.929 1.00 95.00 214 GLU A C 1
ATOM 1788 O O . GLU A 1 214 ? -20.346 -8.316 21.541 1.00 95.00 214 GLU A O 1
ATOM 1793 N N . MET A 1 215 ? -19.743 -9.344 19.639 1.00 94.69 215 MET A N 1
ATOM 1794 C CA . MET A 1 215 ? -20.699 -8.630 18.793 1.00 94.69 215 MET A CA 1
ATOM 1795 C C . MET A 1 215 ? -22.152 -8.778 19.265 1.00 94.69 215 MET A C 1
ATOM 1797 O O . MET A 1 215 ? -23.003 -7.968 18.915 1.00 94.69 215 MET A O 1
ATOM 1801 N N . ASP A 1 216 ? -22.494 -9.833 20.010 1.00 93.94 216 ASP A N 1
ATOM 1802 C CA . ASP A 1 216 ? -23.859 -10.062 20.527 1.00 93.94 216 ASP A CA 1
ATOM 1803 C C . ASP A 1 216 ? -24.264 -9.077 21.631 1.00 93.94 216 ASP A C 1
ATOM 1805 O O . ASP A 1 216 ? -25.434 -8.999 21.998 1.00 93.94 216 ASP A O 1
ATOM 1809 N N . LYS A 1 217 ? -23.313 -8.296 22.157 1.00 94.94 217 LYS A N 1
ATOM 1810 C CA . LYS A 1 217 ? -23.573 -7.281 23.187 1.00 94.94 217 LYS A CA 1
ATOM 1811 C C . LYS A 1 217 ? -24.009 -5.928 22.618 1.00 94.94 217 LYS A C 1
ATOM 1813 O O . LYS A 1 217 ? -24.312 -5.023 23.399 1.00 94.94 217 LYS A O 1
ATOM 1818 N N . PHE A 1 218 ? -24.011 -5.770 21.297 1.00 95.31 218 PHE A N 1
ATOM 1819 C CA . PHE A 1 218 ? -24.259 -4.494 20.634 1.00 95.31 218 PHE A CA 1
ATOM 1820 C C . PHE A 1 218 ? -25.407 -4.603 19.638 1.00 95.31 218 PHE A C 1
ATOM 1822 O O . PHE A 1 218 ? -25.554 -5.615 18.955 1.00 95.31 218 PHE A O 1
ATOM 1829 N N . ASP A 1 219 ? -26.214 -3.545 19.570 1.00 94.69 219 ASP A N 1
ATOM 1830 C CA . ASP A 1 219 ? -27.355 -3.471 18.657 1.00 94.69 219 ASP A CA 1
ATOM 1831 C C . ASP A 1 219 ? -26.887 -3.274 17.197 1.00 94.69 219 ASP A C 1
ATOM 1833 O O . ASP A 1 219 ? -27.545 -3.742 16.271 1.00 94.69 219 ASP A O 1
ATOM 1837 N N . GLN A 1 220 ? -25.752 -2.591 16.981 1.00 95.06 220 GLN A N 1
ATOM 1838 C CA . GLN A 1 220 ? -25.171 -2.342 15.654 1.00 95.06 220 GLN A CA 1
ATOM 1839 C C . GLN A 1 220 ? -23.662 -2.606 15.631 1.00 95.06 220 GLN A C 1
ATOM 1841 O O . GLN A 1 220 ? -22.943 -2.201 16.550 1.00 95.06 220 GLN A O 1
ATOM 1846 N N . ILE A 1 221 ? -23.192 -3.238 14.552 1.00 97.44 221 ILE A N 1
ATOM 1847 C CA . ILE A 1 221 ? -21.783 -3.559 14.313 1.00 97.44 221 ILE A CA 1
ATOM 1848 C C . ILE A 1 221 ? -21.350 -2.928 12.991 1.00 97.44 221 ILE A C 1
ATOM 1850 O O . ILE A 1 221 ? -21.880 -3.277 11.940 1.00 97.44 221 ILE A O 1
ATOM 1854 N N . GLU A 1 222 ? -20.368 -2.037 13.054 1.00 97.31 222 GLU A N 1
ATOM 1855 C CA . GLU A 1 222 ? -19.755 -1.394 11.888 1.00 97.31 222 GLU A CA 1
ATOM 1856 C C . GLU A 1 222 ? -18.295 -1.850 11.807 1.00 97.31 222 GLU A C 1
ATOM 1858 O O . GLU A 1 222 ? -17.560 -1.751 12.790 1.00 97.31 222 GLU A O 1
ATOM 1863 N N . VAL A 1 223 ? -17.859 -2.364 10.661 1.00 97.50 223 VAL A N 1
ATOM 1864 C CA . VAL A 1 223 ? -16.496 -2.853 10.435 1.00 97.50 223 VAL A CA 1
ATOM 1865 C C . VAL A 1 223 ? -15.860 -2.043 9.318 1.00 97.50 223 VAL A C 1
ATOM 1867 O O . VAL A 1 223 ? -16.269 -2.135 8.167 1.00 97.50 223 VAL A O 1
ATOM 1870 N N . PHE A 1 224 ? -14.805 -1.303 9.638 1.00 97.06 224 PHE A N 1
ATOM 1871 C CA . PHE A 1 224 ? -13.974 -0.613 8.660 1.00 97.06 224 PHE A CA 1
ATOM 1872 C C . PHE A 1 224 ? -12.660 -1.367 8.506 1.00 97.06 224 PHE A C 1
ATOM 1874 O O . PHE A 1 224 ? -11.853 -1.427 9.437 1.00 97.06 224 PHE A O 1
ATOM 1881 N N . THR A 1 225 ? -12.444 -1.963 7.337 1.00 95.38 225 THR A N 1
ATOM 1882 C CA . THR A 1 225 ? -11.242 -2.748 7.049 1.00 95.38 225 THR A CA 1
ATOM 1883 C C . THR A 1 225 ? -10.299 -2.023 6.102 1.00 95.38 225 THR A C 1
ATOM 1885 O O . THR A 1 225 ? -10.682 -1.586 5.020 1.00 95.38 225 THR A O 1
ATOM 1888 N N . PHE A 1 226 ? -9.040 -1.924 6.520 1.00 94.50 226 PHE A N 1
ATOM 1889 C CA . PHE A 1 226 ? -7.912 -1.472 5.705 1.00 94.50 226 PHE A CA 1
ATOM 1890 C C . PHE A 1 226 ? -7.258 -2.637 4.947 1.00 94.50 226 PHE A C 1
ATOM 1892 O O . PHE A 1 226 ? -6.356 -2.424 4.142 1.00 94.50 226 PHE A O 1
ATOM 1899 N N . ASN A 1 227 ? -7.700 -3.873 5.202 1.00 94.00 227 ASN A N 1
ATOM 1900 C CA . ASN A 1 227 ? -7.243 -5.052 4.476 1.00 94.00 227 ASN A CA 1
ATOM 1901 C C . ASN A 1 227 ? -8.074 -5.222 3.209 1.00 94.00 227 ASN A C 1
ATOM 1903 O O . ASN A 1 227 ? -9.295 -5.077 3.239 1.00 94.00 227 ASN A O 1
ATOM 1907 N N . TYR A 1 228 ? -7.415 -5.628 2.126 1.00 92.81 228 TYR A N 1
ATOM 1908 C CA . TYR A 1 228 ? -8.064 -5.870 0.836 1.00 92.81 228 TYR A CA 1
ATOM 1909 C C . TYR A 1 228 ? -8.795 -7.217 0.766 1.00 92.81 228 TYR A C 1
ATOM 1911 O O . TYR A 1 228 ? -9.561 -7.457 -0.167 1.00 92.81 228 TYR A O 1
ATOM 1919 N N . THR A 1 229 ? -8.508 -8.125 1.702 1.00 90.44 229 THR A N 1
ATOM 1920 C CA . THR A 1 229 ? -8.949 -9.519 1.666 1.00 90.44 229 THR A CA 1
ATOM 1921 C C . THR A 1 229 ? -10.349 -9.699 2.262 1.00 90.44 229 THR A C 1
ATOM 1923 O O . THR A 1 229 ? -10.792 -8.963 3.143 1.00 90.44 229 THR A O 1
ATOM 1926 N N . ASP A 1 230 ? -11.066 -10.720 1.789 1.00 86.88 230 ASP A N 1
ATOM 1927 C CA . ASP A 1 230 ? -12.391 -11.052 2.314 1.00 86.88 230 ASP A CA 1
ATOM 1928 C C . ASP A 1 230 ? -12.308 -11.888 3.590 1.00 86.88 230 ASP A C 1
ATOM 1930 O O . ASP A 1 230 ? -11.474 -12.789 3.734 1.00 86.88 230 ASP A O 1
ATOM 1934 N N . VAL A 1 231 ? -13.226 -11.618 4.510 1.00 88.06 231 VAL A N 1
ATOM 1935 C CA . VAL A 1 231 ? -13.387 -12.330 5.780 1.00 88.06 231 VAL A CA 1
ATOM 1936 C C . VAL A 1 231 ? -14.875 -12.663 5.913 1.00 88.06 231 VAL A C 1
ATOM 1938 O O . VAL A 1 231 ? -15.706 -11.801 5.621 1.00 88.06 231 VAL A O 1
ATOM 1941 N N . PRO A 1 232 ? -15.253 -13.894 6.305 1.00 87.94 232 PRO A N 1
ATOM 1942 C CA . PRO A 1 232 ? -16.652 -14.253 6.492 1.00 87.94 232 PRO A CA 1
ATOM 1943 C C . PRO A 1 232 ? -17.165 -13.614 7.786 1.00 87.94 232 PRO A C 1
ATOM 1945 O O . PRO A 1 232 ? -17.229 -14.259 8.826 1.00 87.94 232 PRO A O 1
ATOM 1948 N N . TRP A 1 233 ? -17.505 -12.331 7.728 1.00 91.06 233 TRP A N 1
ATOM 1949 C CA . TRP A 1 233 ? -18.120 -11.625 8.845 1.00 91.06 233 TRP A CA 1
ATOM 1950 C C . TRP A 1 233 ? -19.534 -12.169 9.131 1.00 91.06 233 TRP A C 1
ATOM 1952 O O . TRP A 1 233 ? -20.193 -12.688 8.222 1.00 91.06 233 TRP A O 1
ATOM 1962 N N . PRO A 1 234 ? -20.010 -12.096 10.387 1.00 90.19 234 PRO A N 1
ATOM 1963 C CA . PRO A 1 234 ? -21.408 -12.360 10.730 1.00 90.19 234 PRO A CA 1
ATOM 1964 C C . PRO A 1 234 ? -22.362 -11.413 9.986 1.00 90.19 234 PRO A C 1
ATOM 1966 O O . PRO A 1 234 ? -22.031 -10.249 9.800 1.00 90.19 234 PRO A O 1
ATOM 1969 N N . GLU A 1 235 ? -23.565 -11.872 9.621 1.00 89.19 235 GLU A N 1
ATOM 1970 C CA . GLU A 1 235 ? -24.515 -11.105 8.781 1.00 89.19 235 GLU A CA 1
ATOM 1971 C C . GLU A 1 235 ? -24.907 -9.732 9.347 1.00 89.19 235 GLU A C 1
ATOM 1973 O O . GLU A 1 235 ? -25.204 -8.812 8.594 1.00 89.19 235 GLU A O 1
ATOM 1978 N N . LYS A 1 236 ? -24.893 -9.575 10.674 1.00 90.81 236 LYS A N 1
ATOM 1979 C CA . LYS A 1 236 ? -25.196 -8.302 11.347 1.00 90.81 236 LYS A CA 1
ATOM 1980 C C . LYS A 1 236 ? -24.089 -7.246 11.238 1.00 90.81 236 LYS A C 1
ATOM 1982 O O . LYS A 1 236 ? -24.293 -6.128 11.703 1.00 90.81 236 LYS A O 1
ATOM 1987 N N . ALA A 1 237 ? -22.906 -7.616 10.748 1.00 94.38 237 ALA A N 1
ATOM 1988 C CA . ALA A 1 237 ? -21.782 -6.705 10.597 1.00 94.38 237 ALA A CA 1
ATOM 1989 C C . ALA A 1 237 ? -21.887 -5.961 9.264 1.00 94.38 237 ALA A C 1
ATOM 1991 O O . ALA A 1 237 ? -21.857 -6.579 8.202 1.00 94.38 237 ALA A O 1
ATOM 1992 N N . ASP A 1 238 ? -21.966 -4.635 9.331 1.00 95.62 238 ASP A N 1
ATOM 1993 C CA . ASP A 1 238 ? -21.840 -3.771 8.161 1.00 95.62 238 ASP A CA 1
ATOM 1994 C C . ASP A 1 238 ? -20.355 -3.552 7.851 1.00 95.62 238 ASP A C 1
ATOM 1996 O O . ASP A 1 238 ? -19.646 -2.912 8.627 1.00 95.62 238 ASP A O 1
ATOM 2000 N N . VAL A 1 239 ? -19.860 -4.142 6.759 1.00 94.81 239 VAL A N 1
ATOM 2001 C CA . VAL A 1 239 ? -18.428 -4.176 6.424 1.00 94.81 239 VAL A CA 1
ATOM 2002 C C . VAL A 1 239 ? -18.123 -3.220 5.282 1.00 94.81 239 VAL A C 1
ATOM 2004 O O . VAL A 1 239 ? -18.617 -3.383 4.169 1.00 94.81 239 VAL A O 1
ATOM 2007 N N . GLN A 1 240 ? -17.230 -2.272 5.541 1.00 95.19 240 GLN A N 1
ATOM 2008 C CA . GLN A 1 240 ? -16.813 -1.236 4.607 1.00 95.19 240 GLN A CA 1
ATOM 2009 C C . GLN A 1 240 ? -15.290 -1.284 4.416 1.00 95.19 240 GLN A C 1
ATOM 2011 O O . GLN A 1 240 ? -14.521 -1.366 5.378 1.00 95.19 240 GLN A O 1
ATOM 2016 N N . TYR A 1 241 ? -14.848 -1.241 3.161 1.00 94.44 241 TYR A N 1
ATOM 2017 C CA . TYR A 1 241 ? -13.438 -1.341 2.782 1.00 94.44 241 TYR A CA 1
ATOM 2018 C C . TYR A 1 241 ? -12.856 0.053 2.561 1.00 94.44 241 TYR A C 1
ATOM 2020 O O . TYR A 1 241 ? -13.276 0.764 1.654 1.00 94.44 241 TYR A O 1
ATOM 2028 N N . VAL A 1 242 ? -11.887 0.445 3.389 1.00 93.44 242 VAL A N 1
ATOM 2029 C CA . VAL A 1 242 ? -11.347 1.816 3.400 1.00 93.44 242 VAL A CA 1
ATOM 2030 C C . VAL A 1 242 ? -10.501 2.105 2.166 1.00 93.44 242 VAL A C 1
ATOM 2032 O O . VAL A 1 242 ? -10.586 3.184 1.590 1.00 93.44 242 VAL A O 1
ATOM 2035 N N . HIS A 1 243 ? -9.705 1.124 1.752 1.00 92.12 243 HIS A N 1
ATOM 2036 C CA . HIS A 1 243 ? -8.803 1.210 0.605 1.00 92.12 243 HIS A CA 1
ATOM 2037 C C . HIS A 1 243 ? -9.211 0.233 -0.507 1.00 92.12 243 HIS A C 1
ATOM 2039 O O . HIS A 1 243 ? -8.370 -0.323 -1.211 1.00 92.12 243 HIS A O 1
ATOM 2045 N N . GLY A 1 244 ? -10.516 -0.011 -0.626 1.00 92.56 244 GLY A N 1
ATOM 2046 C CA . GLY A 1 244 ? -11.080 -0.928 -1.607 1.00 92.56 244 GLY A CA 1
ATOM 2047 C C . GLY A 1 244 ? -10.801 -2.404 -1.329 1.00 92.56 244 GLY A C 1
ATOM 2048 O O . GLY A 1 244 ? -10.303 -2.805 -0.272 1.00 92.56 244 GLY A O 1
ATOM 2049 N N . LYS A 1 245 ? -11.198 -3.235 -2.288 1.00 91.81 245 LYS A N 1
ATOM 2050 C CA . LYS A 1 245 ? -11.345 -4.680 -2.128 1.00 91.81 245 LYS A CA 1
ATOM 2051 C C . LYS A 1 245 ? -10.744 -5.423 -3.309 1.00 91.81 245 LYS A C 1
ATOM 2053 O O . LYS A 1 245 ? -10.978 -5.093 -4.468 1.00 91.81 245 LYS A O 1
ATOM 2058 N N . ILE A 1 246 ? -10.017 -6.497 -3.005 1.00 90.62 246 ILE A N 1
ATOM 2059 C CA . ILE A 1 246 ? -9.289 -7.278 -4.010 1.00 90.62 246 ILE A CA 1
ATOM 2060 C C . ILE A 1 246 ? -10.189 -7.911 -5.074 1.00 90.62 246 ILE A C 1
ATOM 2062 O O . ILE A 1 246 ? -9.835 -7.924 -6.248 1.00 90.62 246 ILE A O 1
ATOM 2066 N N . LYS A 1 247 ? -11.356 -8.434 -4.676 1.00 85.56 247 LYS A N 1
ATOM 2067 C CA . LYS A 1 247 ? -12.284 -9.104 -5.601 1.00 85.56 247 LYS A CA 1
ATOM 2068 C C . LYS A 1 247 ? -12.953 -8.143 -6.575 1.00 85.56 247 LYS A C 1
ATOM 2070 O O . LYS A 1 247 ? -13.362 -8.579 -7.645 1.00 85.56 247 LYS A O 1
ATOM 2075 N N . ASP A 1 248 ? -13.032 -6.874 -6.197 1.00 88.88 248 ASP A N 1
ATOM 2076 C CA . ASP A 1 248 ? -13.707 -5.840 -6.974 1.00 88.88 248 ASP A CA 1
ATOM 2077 C C . ASP A 1 248 ? -12.704 -5.057 -7.835 1.00 88.88 248 ASP A C 1
ATOM 2079 O O . ASP A 1 248 ? -13.102 -4.170 -8.577 1.00 88.88 248 ASP A O 1
ATOM 2083 N N . ASP A 1 249 ? -11.412 -5.396 -7.748 1.00 89.19 249 ASP A N 1
ATOM 2084 C CA . ASP A 1 249 ? -10.314 -4.705 -8.430 1.00 89.19 249 ASP A CA 1
ATOM 2085 C C . ASP A 1 249 ? -10.191 -3.214 -8.061 1.00 89.19 249 ASP A C 1
ATOM 2087 O O . ASP A 1 249 ? -9.827 -2.372 -8.875 1.00 89.19 249 ASP A O 1
ATOM 2091 N N . THR A 1 250 ? -10.494 -2.883 -6.801 1.00 92.69 250 THR A N 1
ATOM 2092 C CA . THR A 1 250 ? -10.540 -1.497 -6.301 1.00 92.69 250 THR A CA 1
ATOM 2093 C C . THR A 1 250 ? -9.430 -1.168 -5.304 1.00 92.69 250 THR A C 1
ATOM 2095 O O . THR A 1 250 ? -9.542 -0.201 -4.558 1.00 92.69 250 THR A O 1
ATOM 2098 N N . ILE A 1 251 ? -8.365 -1.976 -5.239 1.00 93.31 251 ILE A N 1
ATOM 2099 C CA . ILE A 1 251 ? -7.264 -1.786 -4.279 1.00 93.31 251 ILE A CA 1
ATOM 2100 C C . ILE A 1 251 ? -6.641 -0.396 -4.441 1.00 93.31 251 ILE A C 1
ATOM 2102 O O . ILE A 1 251 ? -6.087 -0.072 -5.491 1.00 93.31 251 ILE A O 1
ATOM 2106 N N . VAL A 1 252 ? -6.637 0.370 -3.352 1.00 93.62 252 VAL A N 1
ATOM 2107 C CA . VAL A 1 252 ? -5.963 1.664 -3.262 1.00 93.62 252 VAL A CA 1
ATOM 2108 C C . VAL A 1 252 ? -4.736 1.546 -2.366 1.00 93.62 252 VAL A C 1
ATOM 2110 O O . VAL A 1 252 ? -4.823 1.233 -1.186 1.00 93.62 252 VAL A O 1
ATOM 2113 N N . ILE A 1 253 ? -3.574 1.863 -2.920 1.00 93.50 253 ILE A N 1
ATOM 2114 C CA . ILE A 1 253 ? -2.306 1.979 -2.194 1.00 93.50 253 ILE A CA 1
ATOM 2115 C C . ILE A 1 253 ? -1.612 3.249 -2.661 1.00 93.50 253 ILE A C 1
ATOM 2117 O O . ILE A 1 253 ? -1.754 3.642 -3.822 1.00 93.50 253 ILE A O 1
ATOM 2121 N N . GLY A 1 254 ? -0.879 3.895 -1.761 1.00 92.75 254 GLY A N 1
ATOM 2122 C CA . GLY A 1 254 ? -0.193 5.140 -2.071 1.00 92.75 254 GLY A CA 1
ATOM 2123 C C . GLY A 1 254 ? 0.094 5.972 -0.834 1.00 92.75 254 GLY A C 1
ATOM 2124 O O . GLY A 1 254 ? -0.149 5.562 0.298 1.00 92.75 254 GLY A O 1
ATOM 2125 N N . THR A 1 255 ? 0.599 7.171 -1.045 1.00 91.12 255 THR A N 1
ATOM 2126 C CA . THR A 1 255 ? 0.963 8.098 0.023 1.00 91.12 255 THR A CA 1
ATOM 2127 C C . THR A 1 255 ? -0.261 8.852 0.547 1.00 91.12 255 THR A C 1
ATOM 2129 O O . THR A 1 255 ? -1.300 8.930 -0.118 1.00 91.12 255 THR A O 1
ATOM 2132 N N . LYS A 1 256 ? -0.109 9.492 1.712 1.00 86.75 256 LYS A N 1
ATOM 2133 C CA . LYS A 1 256 ? -0.971 10.617 2.105 1.00 86.75 256 LYS A CA 1
ATOM 2134 C C . LYS A 1 256 ? -0.875 11.773 1.103 1.00 86.75 256 LYS A C 1
ATOM 2136 O O . LYS A 1 256 ? 0.023 11.801 0.257 1.00 86.75 256 LYS A O 1
ATOM 2141 N N . GLU A 1 257 ? -1.773 12.739 1.236 1.00 86.75 257 GLU A N 1
ATOM 2142 C CA . GLU A 1 257 ? -1.717 13.983 0.473 1.00 86.75 257 GLU A CA 1
ATOM 2143 C C . GLU A 1 257 ? -0.534 14.854 0.914 1.00 86.75 257 GLU A C 1
ATOM 2145 O O . GLU A 1 257 ? -0.197 14.948 2.099 1.00 86.75 257 GLU A O 1
ATOM 2150 N N . TYR A 1 258 ? 0.097 15.510 -0.053 1.00 83.56 258 TYR A N 1
ATOM 2151 C CA . TYR A 1 258 ? 1.134 16.510 0.179 1.00 83.56 258 TYR A CA 1
ATOM 2152 C C . TYR A 1 258 ? 1.156 17.522 -0.962 1.00 83.56 258 TYR A C 1
ATOM 2154 O O . TYR A 1 258 ? 0.722 17.246 -2.086 1.00 83.56 258 TYR A O 1
ATOM 2162 N N . ASN A 1 259 ? 1.674 18.714 -0.666 1.00 78.94 259 ASN A N 1
ATOM 2163 C CA . ASN A 1 259 ? 1.817 19.758 -1.667 1.00 78.94 259 ASN A CA 1
ATOM 2164 C C . ASN A 1 259 ? 3.026 19.463 -2.559 1.00 78.94 259 ASN A C 1
ATOM 2166 O O . ASN A 1 259 ? 4.145 19.881 -2.274 1.00 78.94 259 ASN A O 1
ATOM 2170 N N . GLU A 1 260 ? 2.788 18.709 -3.623 1.00 68.88 260 GLU A N 1
ATOM 2171 C CA . GLU A 1 260 ? 3.778 18.480 -4.662 1.00 68.88 260 GLU A CA 1
ATOM 2172 C C . GLU A 1 260 ? 3.811 19.674 -5.620 1.00 68.88 260 GLU A C 1
ATOM 2174 O O . GLU A 1 260 ? 2.825 19.974 -6.300 1.00 68.88 260 GLU A O 1
ATOM 2179 N N . THR A 1 261 ? 4.949 20.365 -5.661 1.00 66.88 261 THR A N 1
ATOM 2180 C CA . THR A 1 261 ? 5.154 21.546 -6.511 1.00 66.88 261 THR A CA 1
ATOM 2181 C C . THR A 1 261 ? 5.246 21.190 -7.994 1.00 66.88 261 THR A C 1
ATOM 2183 O O . THR A 1 261 ? 4.872 22.001 -8.840 1.00 66.88 261 THR A O 1
ATOM 2186 N N . ASN A 1 262 ? 5.703 19.979 -8.312 1.00 66.75 262 ASN A N 1
ATOM 2187 C CA . ASN A 1 262 ? 5.818 19.453 -9.665 1.00 66.75 262 ASN A CA 1
ATOM 2188 C C . ASN A 1 262 ? 4.786 18.330 -9.829 1.00 66.75 262 ASN A C 1
ATOM 2190 O O . ASN A 1 262 ? 4.941 17.295 -9.217 1.00 66.75 262 ASN A O 1
ATOM 2194 N N . ASN A 1 263 ? 3.709 18.510 -10.600 1.00 76.44 263 ASN A N 1
ATOM 2195 C CA . ASN A 1 263 ? 2.563 17.574 -10.654 1.00 76.44 263 ASN A CA 1
ATOM 2196 C C . ASN A 1 263 ? 2.889 16.122 -11.097 1.00 76.44 263 ASN A C 1
ATOM 2198 O O . ASN A 1 263 ? 1.974 15.299 -11.186 1.00 76.44 263 ASN A O 1
ATOM 2202 N N . SER A 1 264 ? 4.142 15.813 -11.423 1.00 85.25 264 SER A N 1
ATOM 2203 C CA . SER A 1 264 ? 4.576 14.580 -12.075 1.00 85.25 264 SER A CA 1
ATOM 2204 C C . SER A 1 264 ? 4.388 13.307 -11.243 1.00 85.25 264 SER A C 1
ATOM 2206 O O . SER A 1 264 ? 4.135 12.269 -11.849 1.00 85.25 264 SER A O 1
ATOM 2208 N N . TYR A 1 265 ? 4.432 13.355 -9.903 1.00 91.88 265 TYR A N 1
ATOM 2209 C CA . TYR A 1 265 ? 4.275 12.175 -9.031 1.00 91.88 265 TYR A CA 1
ATOM 2210 C C . TYR A 1 265 ? 3.005 12.175 -8.182 1.00 91.88 265 TYR A C 1
ATOM 2212 O O . TYR A 1 265 ? 2.828 11.305 -7.321 1.00 91.88 265 TYR A O 1
ATOM 2220 N N . LYS A 1 266 ? 2.032 13.036 -8.506 1.00 92.06 266 LYS A N 1
ATOM 2221 C CA . LYS A 1 266 ? 0.737 13.054 -7.809 1.00 92.06 266 LYS A CA 1
ATOM 2222 C C . LYS A 1 266 ? 0.008 11.718 -7.912 1.00 92.06 266 LYS A C 1
ATOM 2224 O O . LYS A 1 266 ? -0.767 11.383 -7.025 1.00 92.06 266 LYS A O 1
ATOM 2229 N N . PHE A 1 267 ? 0.306 10.919 -8.940 1.00 93.81 267 PHE A N 1
ATOM 2230 C CA . PHE A 1 267 ? -0.232 9.567 -9.110 1.00 93.81 267 PHE A CA 1
ATOM 2231 C C . PHE A 1 267 ? 0.120 8.603 -7.961 1.00 93.81 267 PHE A C 1
ATOM 2233 O O . PHE A 1 267 ? -0.527 7.566 -7.839 1.00 93.81 267 PHE A O 1
ATOM 2240 N N . LEU A 1 268 ? 1.129 8.914 -7.135 1.00 94.81 268 LEU A N 1
ATOM 2241 C CA . LEU A 1 268 ? 1.466 8.141 -5.936 1.00 94.81 268 LEU A CA 1
ATOM 2242 C C . LEU A 1 268 ? 0.518 8.428 -4.762 1.00 94.81 268 LEU A C 1
ATOM 2244 O O . LEU A 1 268 ? 0.467 7.630 -3.826 1.00 94.81 268 LEU A O 1
ATOM 2248 N N . GLN A 1 269 ? -0.220 9.542 -4.783 1.00 93.19 269 GLN A N 1
ATOM 2249 C CA . GLN A 1 269 ? -1.150 9.916 -3.718 1.00 93.19 269 GLN A CA 1
ATOM 2250 C C . GLN A 1 269 ? -2.440 9.101 -3.829 1.00 93.19 269 GLN A C 1
ATOM 2252 O O . GLN A 1 269 ? -3.021 9.005 -4.910 1.00 93.19 269 GLN A O 1
ATOM 2257 N N . LYS A 1 270 ? -2.931 8.563 -2.703 1.00 92.00 270 LYS A N 1
ATOM 2258 C CA . LYS A 1 270 ? -4.176 7.770 -2.682 1.00 92.00 270 LYS A CA 1
ATOM 2259 C C . LYS A 1 270 ? -5.366 8.539 -3.259 1.00 92.00 270 LYS A C 1
ATOM 2261 O O . LYS A 1 270 ? -6.134 7.969 -4.016 1.00 92.00 270 LYS A O 1
ATOM 2266 N N . ALA A 1 271 ? -5.470 9.833 -2.949 1.00 91.19 271 ALA A N 1
ATOM 2267 C CA . ALA A 1 271 ? -6.558 10.700 -3.403 1.00 91.19 271 ALA A CA 1
ATOM 2268 C C . ALA A 1 271 ? -6.635 10.877 -4.932 1.00 91.19 271 ALA A C 1
ATOM 2270 O O . ALA A 1 271 ? -7.655 11.330 -5.441 1.00 91.19 271 ALA A O 1
ATOM 2271 N N . MET A 1 272 ? -5.567 10.531 -5.658 1.00 92.25 272 MET A N 1
ATOM 2272 C CA . MET A 1 272 ? -5.501 10.610 -7.119 1.00 92.25 272 MET A CA 1
ATOM 2273 C C . MET A 1 272 ? -5.825 9.269 -7.798 1.00 92.25 272 MET A C 1
ATOM 2275 O O . MET A 1 272 ? -5.737 9.174 -9.020 1.00 92.25 272 MET A O 1
ATOM 2279 N N . ASP A 1 273 ? -6.145 8.228 -7.024 1.00 92.88 273 ASP A N 1
ATOM 2280 C CA . ASP A 1 273 ? -6.628 6.947 -7.535 1.00 92.88 273 ASP A CA 1
ATOM 2281 C C . ASP A 1 273 ? -8.132 7.032 -7.835 1.00 92.88 273 ASP A C 1
ATOM 2283 O O . ASP A 1 273 ? -8.907 7.472 -6.987 1.00 92.88 273 ASP A O 1
ATOM 2287 N N . ASP A 1 274 ? -8.556 6.577 -9.016 1.00 92.19 274 ASP A N 1
ATOM 2288 C CA . ASP A 1 274 ? -9.966 6.610 -9.432 1.00 92.19 274 ASP A CA 1
ATOM 2289 C C . ASP A 1 274 ? -10.875 5.756 -8.526 1.00 92.19 274 ASP A C 1
ATOM 2291 O O . ASP A 1 274 ? -12.076 6.010 -8.428 1.00 92.19 274 ASP A O 1
ATOM 2295 N N . ASN A 1 275 ? -10.311 4.759 -7.835 1.00 92.56 275 ASN A N 1
ATOM 2296 C CA . ASN A 1 275 ? -11.026 3.918 -6.876 1.00 92.56 275 ASN A CA 1
ATOM 2297 C C . ASN A 1 275 ? -11.037 4.496 -5.451 1.00 92.56 275 ASN A C 1
ATOM 2299 O O . ASN A 1 275 ? -11.605 3.882 -4.543 1.00 92.56 275 ASN A O 1
ATOM 2303 N N . PHE A 1 276 ? -10.407 5.652 -5.214 1.00 89.81 276 PHE A N 1
ATOM 2304 C CA . PHE A 1 276 ? -10.384 6.269 -3.894 1.00 89.81 276 PHE A CA 1
ATOM 2305 C C . PHE A 1 276 ? -11.755 6.833 -3.524 1.00 89.81 276 PHE A C 1
ATOM 2307 O O . PHE A 1 276 ? -12.157 7.918 -3.936 1.00 89.81 276 PHE A O 1
ATOM 2314 N N . ASN A 1 277 ? -12.465 6.078 -2.693 1.00 87.94 277 ASN A N 1
ATOM 2315 C CA . ASN A 1 277 ? -13.756 6.462 -2.147 1.00 87.94 277 ASN A CA 1
ATOM 2316 C C . ASN A 1 277 ? -13.849 6.004 -0.682 1.00 87.94 277 ASN A C 1
ATOM 2318 O O . ASN A 1 277 ? -14.502 4.996 -0.391 1.00 87.94 277 ASN A O 1
ATOM 2322 N N . PRO A 1 278 ? -13.133 6.670 0.243 1.00 84.75 278 PRO A N 1
ATOM 2323 C CA . PRO A 1 278 ? -13.098 6.244 1.632 1.00 84.75 278 PRO A CA 1
ATOM 2324 C C . PRO A 1 278 ? -14.483 6.397 2.288 1.00 84.75 278 PRO A C 1
ATOM 2326 O O . PRO A 1 278 ? -15.167 7.400 2.067 1.00 84.75 278 PRO A O 1
ATOM 2329 N N . PRO A 1 279 ? -14.902 5.442 3.135 1.00 86.94 279 PRO A N 1
ATOM 2330 C CA . PRO A 1 279 ? -16.170 5.533 3.846 1.00 86.94 279 PRO A CA 1
ATOM 2331 C C . PRO A 1 279 ? -16.159 6.645 4.907 1.00 86.94 279 PRO A C 1
ATOM 2333 O O . PRO A 1 279 ? -15.108 7.151 5.305 1.00 86.94 279 PRO A O 1
ATOM 2336 N N . ALA A 1 280 ? -17.339 6.986 5.435 1.00 88.19 280 ALA A N 1
ATOM 2337 C CA . ALA A 1 280 ? -17.531 8.019 6.461 1.00 88.19 280 ALA A CA 1
ATOM 2338 C C . ALA A 1 280 ? -17.085 7.569 7.876 1.00 88.19 280 ALA A C 1
ATOM 2340 O O . ALA A 1 280 ? -17.819 7.691 8.860 1.00 88.19 280 ALA A O 1
ATOM 2341 N N . ILE A 1 281 ? -15.860 7.041 7.992 1.00 91.81 281 ILE A N 1
ATOM 2342 C CA . ILE A 1 281 ? -15.269 6.523 9.240 1.00 91.81 281 ILE A CA 1
ATOM 2343 C C . ILE A 1 281 ? -15.262 7.603 10.323 1.00 91.81 281 ILE A C 1
ATOM 2345 O O . ILE A 1 281 ? -15.606 7.338 11.475 1.00 91.81 281 ILE A O 1
ATOM 2349 N N . ILE A 1 282 ? -14.881 8.829 9.949 1.00 88.19 282 ILE A N 1
ATOM 2350 C CA . ILE A 1 282 ? -14.748 9.963 10.870 1.00 88.19 282 ILE A CA 1
ATOM 2351 C C . ILE A 1 282 ? -16.094 10.255 11.544 1.00 88.19 282 ILE A C 1
ATOM 2353 O O . ILE A 1 282 ? -16.158 10.334 12.772 1.00 88.19 282 ILE A O 1
ATOM 2357 N N . ASP A 1 283 ? -17.177 10.322 10.769 1.00 88.88 283 ASP A N 1
ATOM 2358 C CA . ASP A 1 283 ? -18.524 10.572 11.292 1.00 88.88 283 ASP A CA 1
ATOM 2359 C C . ASP A 1 283 ? -18.994 9.440 12.210 1.00 88.88 283 ASP A C 1
ATOM 2361 O O . ASP A 1 283 ? -19.537 9.688 13.298 1.00 88.88 283 ASP A O 1
ATOM 2365 N N . SER A 1 284 ? -18.736 8.187 11.819 1.00 91.75 284 SER A N 1
ATOM 2366 C CA . SER A 1 284 ? -19.078 7.029 12.648 1.00 91.75 284 SER A CA 1
ATOM 2367 C C .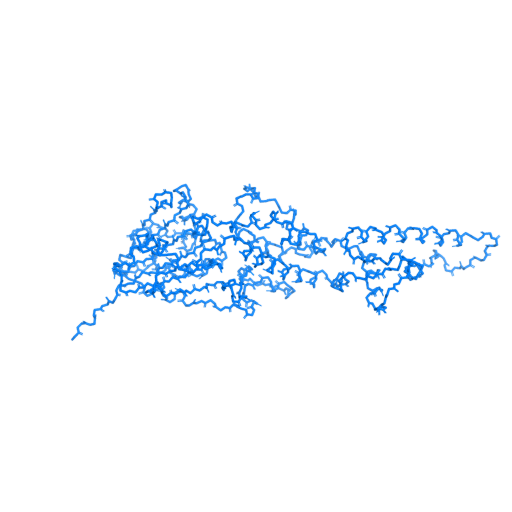 SER A 1 284 ? -18.360 7.079 14.002 1.00 91.75 284 SER A C 1
ATOM 2369 O O . SER A 1 284 ? -19.001 6.932 15.047 1.00 91.75 284 SER A O 1
ATOM 2371 N N . LEU A 1 285 ? -17.061 7.400 14.007 1.00 92.69 285 LEU A N 1
ATOM 2372 C CA . LEU A 1 285 ? -16.240 7.506 15.213 1.00 92.69 285 LEU A CA 1
ATOM 2373 C C . LEU A 1 285 ? -16.613 8.706 16.101 1.00 92.69 285 LEU A C 1
ATOM 2375 O O . LEU A 1 285 ? -16.720 8.562 17.323 1.00 92.69 285 LEU A O 1
ATOM 2379 N N . LEU A 1 286 ? -16.823 9.893 15.522 1.00 90.31 286 LEU A N 1
ATOM 2380 C CA . LEU A 1 286 ? -17.117 11.127 16.270 1.00 90.31 286 LEU A CA 1
ATOM 2381 C C . LEU A 1 286 ? -18.469 11.083 16.991 1.00 90.31 286 LEU A C 1
ATOM 2383 O O . LEU A 1 286 ? -18.654 11.730 18.027 1.00 90.31 286 LEU A O 1
ATOM 2387 N N . THR A 1 287 ? -19.411 10.294 16.480 1.00 89.62 287 THR A N 1
ATOM 2388 C CA . THR A 1 287 ? -20.755 10.144 17.053 1.00 89.62 287 THR A CA 1
ATOM 2389 C C . THR A 1 287 ? -20.826 9.113 18.190 1.00 89.62 287 THR A C 1
ATOM 2391 O O . THR A 1 287 ? -21.875 8.974 18.835 1.00 89.62 287 THR A O 1
ATOM 2394 N N . LEU A 1 288 ? -19.735 8.394 18.486 1.00 90.31 288 LEU A N 1
ATOM 2395 C CA . LEU A 1 288 ? -19.682 7.411 19.574 1.00 90.31 288 LEU A CA 1
ATOM 2396 C C . LEU A 1 288 ? -19.763 8.062 20.964 1.00 90.31 288 LEU A C 1
ATOM 2398 O O . LEU A 1 288 ? -19.350 9.199 21.212 1.00 90.31 288 LEU A O 1
ATOM 2402 N N . GLY A 1 289 ? -20.316 7.321 21.923 1.00 87.06 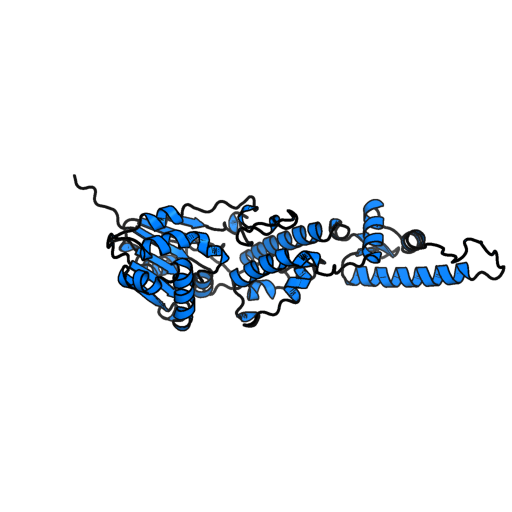289 GLY A N 1
ATOM 2403 C CA . GLY A 1 289 ? -20.523 7.794 23.284 1.00 87.06 289 GLY A CA 1
ATOM 2404 C C . GLY A 1 289 ? -20.660 6.692 24.331 1.00 87.06 289 GLY A C 1
ATOM 2405 O O . GLY A 1 289 ? -20.172 5.583 24.166 1.00 87.06 289 GLY A O 1
ATOM 2406 N N . ASN A 1 290 ? -21.331 7.013 25.444 1.00 85.50 290 ASN A N 1
ATOM 2407 C CA . ASN A 1 290 ? -21.592 6.039 26.508 1.00 85.50 290 ASN A CA 1
ATOM 2408 C C . ASN A 1 290 ? -22.391 4.846 25.974 1.00 85.50 290 ASN A C 1
ATOM 2410 O O . ASN A 1 290 ? -23.394 5.047 25.285 1.00 85.50 290 ASN A O 1
ATOM 2414 N N . GLY A 1 291 ? -21.962 3.640 26.350 1.00 87.88 291 GLY A N 1
ATOM 2415 C CA . GLY A 1 291 ? -22.552 2.376 25.903 1.00 87.88 291 GLY A CA 1
ATOM 2416 C C . GLY A 1 291 ? -22.018 1.872 24.561 1.00 87.88 291 GLY A C 1
ATOM 2417 O O . GLY A 1 291 ? -22.261 0.716 24.232 1.00 87.88 291 GLY A O 1
ATOM 2418 N N . ASP A 1 292 ? -21.264 2.699 23.831 1.00 93.81 292 ASP A N 1
ATOM 2419 C CA . ASP A 1 292 ? -20.624 2.308 22.579 1.00 93.81 292 ASP A CA 1
ATOM 2420 C C . ASP A 1 292 ? -19.196 1.793 22.833 1.00 93.81 292 ASP A C 1
ATOM 2422 O O . ASP A 1 292 ? -18.600 2.006 23.901 1.00 93.81 292 ASP A O 1
ATOM 2426 N N . LYS A 1 293 ? -18.635 1.121 21.830 1.00 96.12 293 LYS A N 1
ATOM 2427 C CA . LYS A 1 293 ? -17.276 0.578 21.847 1.00 96.12 293 LYS A CA 1
ATOM 2428 C C . LYS A 1 293 ? -16.596 0.821 20.505 1.00 96.12 293 LYS A C 1
ATOM 2430 O O . LYS A 1 293 ? -17.234 0.739 19.461 1.00 96.12 293 LYS A O 1
ATOM 2435 N N . VAL A 1 294 ? -15.291 1.068 20.535 1.00 97.06 294 VAL A N 1
ATOM 2436 C CA . VAL A 1 294 ? -14.436 0.975 19.350 1.00 97.06 294 VAL A CA 1
ATOM 2437 C C . VAL A 1 294 ? -13.314 -0.028 19.603 1.00 97.06 294 VAL A C 1
ATOM 2439 O O . VAL A 1 294 ? -12.698 -0.001 20.670 1.00 97.06 294 VAL A O 1
ATOM 2442 N N . THR A 1 295 ? -13.053 -0.918 18.645 1.00 97.94 295 THR A N 1
ATOM 2443 C CA . THR A 1 295 ? -11.938 -1.875 18.697 1.00 97.94 295 THR A CA 1
ATOM 2444 C C . THR A 1 295 ? -11.049 -1.705 17.475 1.00 97.94 295 THR A C 1
ATOM 2446 O O . THR A 1 295 ? -11.509 -1.879 16.358 1.00 97.94 295 THR A O 1
ATOM 2449 N N . PHE A 1 296 ? -9.767 -1.432 17.685 1.00 97.50 296 PHE A N 1
ATOM 2450 C CA . PHE A 1 296 ? -8.730 -1.480 16.661 1.00 97.50 296 PHE A CA 1
ATOM 2451 C C . PHE A 1 296 ? -8.044 -2.842 16.729 1.00 97.50 296 PHE A C 1
ATOM 2453 O O . PHE A 1 296 ? -7.402 -3.146 17.734 1.00 97.50 296 PHE A O 1
ATOM 2460 N N . PHE A 1 297 ? -8.159 -3.662 15.687 1.00 97.38 297 PHE A N 1
ATOM 2461 C CA . PHE A 1 297 ? -7.508 -4.968 15.616 1.00 97.38 297 PHE A CA 1
ATOM 2462 C C . PHE A 1 297 ? -6.406 -4.957 14.564 1.00 97.38 297 PHE A C 1
ATOM 2464 O O . PHE A 1 297 ? -6.666 -4.807 13.370 1.00 97.38 297 PHE A O 1
ATOM 2471 N N . GLY A 1 298 ? -5.159 -5.153 15.002 1.00 93.69 298 GLY A N 1
ATOM 2472 C CA . GLY A 1 298 ? -4.024 -5.337 14.094 1.00 93.69 298 GLY A CA 1
ATOM 2473 C C . GLY A 1 298 ? -3.706 -4.118 13.219 1.00 93.69 298 GLY A C 1
ATOM 2474 O O . GLY A 1 298 ? -2.935 -4.229 12.267 1.00 93.69 298 GLY A O 1
ATOM 2475 N N . HIS A 1 299 ? -4.291 -2.962 13.527 1.00 92.75 299 HIS A N 1
ATOM 2476 C CA . HIS A 1 299 ? -4.047 -1.705 12.835 1.00 92.75 299 HIS A CA 1
ATOM 2477 C C . HIS A 1 299 ? -2.851 -0.984 13.464 1.00 92.75 299 HIS A C 1
ATOM 2479 O O . HIS A 1 299 ? -2.797 -0.809 14.680 1.00 92.75 299 HIS A O 1
ATOM 2485 N N . SER A 1 300 ? -1.882 -0.553 12.651 1.00 84.19 300 SER A N 1
ATOM 2486 C CA . SER A 1 300 ? -0.644 0.066 13.149 1.00 84.19 300 SER A CA 1
ATOM 2487 C C . SER A 1 300 ? -0.778 1.546 13.505 1.00 84.19 300 SER A C 1
ATOM 2489 O O . SER A 1 300 ? 0.158 2.095 14.078 1.00 84.19 300 SER A O 1
ATOM 2491 N N . LEU A 1 301 ? -1.901 2.185 13.150 1.00 87.44 301 LEU A N 1
ATOM 2492 C CA . LEU A 1 301 ? -2.094 3.645 13.228 1.00 87.44 301 LEU A CA 1
ATOM 2493 C C . LEU A 1 301 ? -0.936 4.394 12.538 1.00 87.44 301 LEU A C 1
ATOM 2495 O O . LEU A 1 301 ? -0.428 5.392 13.054 1.00 87.44 301 LEU A O 1
ATOM 2499 N N . GLY A 1 302 ? -0.483 3.845 11.403 1.00 81.94 302 GLY A N 1
ATOM 2500 C CA . GLY A 1 302 ? 0.634 4.384 10.631 1.00 81.94 302 GLY A CA 1
ATOM 2501 C C . GLY A 1 302 ? 0.330 5.791 10.131 1.00 81.94 302 GLY A C 1
ATOM 2502 O O . GLY A 1 302 ? -0.833 6.165 9.999 1.00 81.94 302 GLY A O 1
ATOM 2503 N N . GLU A 1 303 ? 1.376 6.570 9.863 1.00 78.75 303 GLU A N 1
ATOM 2504 C CA . GLU A 1 303 ? 1.266 8.002 9.563 1.00 78.75 303 GLU A CA 1
ATOM 2505 C C . GLU A 1 303 ? 0.278 8.315 8.429 1.00 78.75 303 GLU A C 1
ATOM 2507 O O . GLU A 1 303 ? -0.527 9.237 8.563 1.00 78.75 303 GLU A O 1
ATOM 2512 N N . ASN A 1 304 ? 0.276 7.509 7.361 1.00 79.06 304 ASN A N 1
ATOM 2513 C CA . ASN A 1 304 ? -0.604 7.717 6.207 1.00 79.06 304 ASN A CA 1
ATOM 2514 C C . ASN A 1 304 ? -2.095 7.530 6.522 1.00 79.06 304 ASN A C 1
ATOM 2516 O O . ASN A 1 304 ? -2.928 8.148 5.868 1.00 79.06 304 ASN A O 1
ATOM 2520 N N . ASP A 1 305 ? -2.434 6.744 7.545 1.00 83.00 305 ASP A N 1
ATOM 2521 C CA . ASP A 1 305 ? -3.824 6.460 7.923 1.00 83.00 305 ASP A CA 1
ATOM 2522 C C . ASP A 1 305 ? -4.298 7.326 9.097 1.00 83.00 305 ASP A C 1
ATOM 2524 O O . ASP A 1 305 ? -5.467 7.283 9.484 1.00 83.00 305 ASP A O 1
ATOM 2528 N N . GLN A 1 306 ? -3.414 8.147 9.680 1.00 85.62 306 GLN A N 1
ATOM 2529 C CA . GLN A 1 306 ? -3.766 9.005 10.816 1.00 85.62 306 GLN A CA 1
ATOM 2530 C C . GLN A 1 306 ? -4.882 9.996 10.478 1.00 85.62 306 GLN A C 1
ATOM 2532 O O . GLN A 1 306 ? -5.612 10.399 11.381 1.00 85.62 306 GLN A O 1
ATOM 2537 N N . GLN A 1 307 ? -5.051 10.372 9.207 1.00 85.25 307 GLN A N 1
ATOM 2538 C CA . GLN A 1 307 ? -6.118 11.277 8.773 1.00 85.25 307 GLN A CA 1
ATOM 2539 C C . GLN A 1 307 ? -7.523 10.774 9.145 1.00 85.25 307 GLN A C 1
ATOM 2541 O O . GLN A 1 307 ? -8.379 11.578 9.494 1.00 85.25 307 GLN A O 1
ATOM 2546 N N . TYR A 1 308 ? -7.744 9.455 9.180 1.00 89.62 308 TYR A N 1
ATOM 2547 C CA . TYR A 1 308 ? -9.045 8.873 9.533 1.00 89.62 308 TYR A CA 1
ATOM 2548 C C . TYR A 1 308 ? -9.344 8.915 11.036 1.00 89.62 308 TYR A C 1
ATOM 2550 O O . TYR A 1 308 ? -10.496 8.787 11.449 1.00 89.62 308 TYR A O 1
ATOM 2558 N N . PHE A 1 309 ? -8.314 9.069 11.871 1.00 92.94 309 PHE A N 1
ATOM 2559 C CA . PHE A 1 309 ? -8.437 8.931 13.324 1.00 92.94 309 PHE A CA 1
ATOM 2560 C C . PHE A 1 309 ? -8.084 10.202 14.088 1.00 92.94 309 PHE A C 1
ATOM 2562 O O . PHE A 1 309 ? -8.466 10.318 15.251 1.00 92.94 309 PHE A O 1
ATOM 2569 N N . ARG A 1 310 ? -7.377 11.157 13.471 1.00 91.88 310 ARG A N 1
ATOM 2570 C CA . ARG A 1 310 ? -6.876 12.365 14.138 1.00 91.88 310 ARG A CA 1
ATOM 2571 C C . ARG A 1 310 ? -7.999 13.140 14.818 1.00 91.88 310 ARG A C 1
ATOM 2573 O O . ARG A 1 310 ? -7.915 13.357 16.024 1.00 91.88 310 ARG A O 1
ATOM 2580 N N . ASP A 1 311 ? -9.065 13.465 14.095 1.00 91.19 311 ASP A N 1
ATOM 2581 C CA . ASP A 1 311 ? -10.184 14.251 14.629 1.00 91.19 311 ASP A CA 1
ATOM 2582 C C . ASP A 1 311 ? -10.895 13.526 15.770 1.00 91.19 311 ASP A C 1
ATOM 2584 O O . ASP A 1 311 ? -11.172 14.115 16.817 1.00 91.19 311 ASP A O 1
ATOM 2588 N N . PHE A 1 312 ? -11.113 12.216 15.615 1.00 92.56 312 PHE A N 1
ATOM 2589 C CA . PHE A 1 312 ? -11.650 11.374 16.677 1.00 92.56 312 PHE A CA 1
ATOM 2590 C C . PHE A 1 312 ? -10.756 11.423 17.920 1.00 92.56 312 PHE A C 1
ATOM 2592 O O . PHE A 1 312 ? -11.218 11.795 18.999 1.00 92.56 312 PHE A O 1
ATOM 2599 N N . ILE A 1 313 ? -9.467 11.105 17.789 1.00 93.06 313 ILE A N 1
ATOM 2600 C CA . ILE A 1 313 ? -8.521 11.076 18.909 1.00 93.06 313 ILE A CA 1
ATOM 2601 C C . ILE A 1 313 ? -8.413 12.455 19.575 1.00 93.06 313 ILE A C 1
ATOM 2603 O O . ILE A 1 313 ? -8.423 12.535 20.807 1.00 93.06 313 ILE A O 1
ATOM 2607 N N . GLN A 1 314 ? -8.378 13.545 18.807 1.00 92.38 314 GLN A N 1
ATOM 2608 C CA . GLN A 1 314 ? -8.363 14.907 19.342 1.00 92.38 314 GLN A CA 1
ATOM 2609 C C . GLN A 1 314 ? -9.650 15.237 20.097 1.00 92.38 314 GLN A C 1
ATOM 2611 O O . GLN A 1 314 ? -9.574 15.678 21.245 1.00 92.38 314 GLN A O 1
ATOM 2616 N N . ALA A 1 315 ? -10.824 14.952 19.530 1.00 89.56 315 ALA A N 1
ATOM 2617 C CA . ALA A 1 315 ? -12.109 15.153 20.198 1.00 89.56 315 ALA A CA 1
ATOM 2618 C C . ALA A 1 315 ? -12.209 14.340 21.502 1.00 89.56 315 ALA A C 1
ATOM 2620 O O . ALA A 1 315 ? -12.694 14.835 22.526 1.00 89.56 315 ALA A O 1
ATOM 2621 N N . ARG A 1 316 ? -11.682 13.107 21.501 1.00 89.00 316 ARG A N 1
ATOM 2622 C CA . ARG A 1 316 ? -11.594 12.241 22.689 1.00 89.00 316 ARG A CA 1
ATOM 2623 C C . ARG A 1 316 ? -10.568 12.716 23.724 1.00 89.00 316 ARG A C 1
ATOM 2625 O O . ARG A 1 316 ? -10.626 12.256 24.865 1.00 89.00 316 ARG A O 1
ATOM 2632 N N . SER A 1 317 ? -9.669 13.626 23.352 1.00 89.56 317 SER A N 1
ATOM 2633 C CA . SER A 1 317 ? -8.635 14.199 24.224 1.00 89.56 317 SER A CA 1
ATOM 2634 C C . SER A 1 317 ? -9.038 15.566 24.791 1.00 89.56 317 SER A C 1
ATOM 2636 O O . SER A 1 317 ? -8.809 15.834 25.973 1.00 89.56 317 SER A O 1
ATOM 2638 N N . SER A 1 318 ? -9.710 16.416 24.011 1.00 81.88 318 SER A N 1
ATOM 2639 C CA . SER A 1 318 ? -9.965 17.825 24.347 1.00 81.88 318 SER A CA 1
ATOM 2640 C C . SER A 1 318 ? -11.311 18.094 25.042 1.00 81.88 318 SER A C 1
ATOM 2642 O O . SER A 1 318 ? -11.396 19.011 25.856 1.00 81.88 318 SER A O 1
ATOM 2644 N N . GLY A 1 319 ? -12.350 17.279 24.814 1.00 67.56 319 GLY A N 1
ATOM 2645 C CA . GLY A 1 319 ? -13.738 17.601 25.197 1.00 67.56 319 GLY A CA 1
ATOM 2646 C C . GLY A 1 319 ? -14.036 17.765 26.702 1.00 67.56 319 GLY A C 1
ATOM 2647 O O . GLY A 1 319 ? -13.430 17.098 27.544 1.00 67.56 319 GLY A O 1
ATOM 2648 N N . VAL A 1 320 ? -15.007 18.639 27.020 1.00 54.44 320 VAL A N 1
ATOM 2649 C CA . VAL A 1 320 ? -15.514 18.973 28.379 1.00 54.44 320 VAL A CA 1
ATOM 2650 C C . VAL A 1 320 ? -16.574 17.971 28.877 1.00 54.44 320 VAL A C 1
ATOM 2652 O O . VAL A 1 320 ? -16.813 17.851 30.075 1.00 54.44 320 VAL A O 1
ATOM 2655 N N . THR A 1 321 ? -17.208 17.210 27.979 1.00 54.81 321 THR A N 1
ATOM 2656 C CA . THR A 1 321 ? -18.261 16.238 28.321 1.00 54.81 321 THR A CA 1
ATOM 2657 C C . THR A 1 321 ? -17.719 14.809 28.420 1.00 54.81 321 THR A C 1
ATOM 2659 O O . THR A 1 321 ? -17.324 14.191 27.430 1.00 54.81 321 THR A O 1
ATOM 2662 N N . TYR A 1 322 ? -17.745 14.261 29.637 1.00 59.38 322 TYR A N 1
ATOM 2663 C CA . TYR A 1 322 ? -17.304 12.908 29.982 1.00 59.38 322 TYR A CA 1
ATOM 2664 C C . TYR A 1 322 ? -18.255 11.840 29.423 1.00 59.38 322 TYR A C 1
ATOM 2666 O O . TYR A 1 322 ? -19.210 11.420 30.077 1.00 59.38 322 TYR A O 1
ATOM 2674 N N . LYS A 1 323 ? -18.000 11.376 28.199 1.00 65.19 323 LYS A N 1
ATOM 2675 C CA . LYS A 1 323 ? -18.539 10.092 27.736 1.00 65.19 323 LYS A CA 1
ATOM 2676 C C . LYS A 1 323 ? -17.453 9.038 27.938 1.00 65.19 323 LYS A C 1
ATOM 2678 O O . LYS A 1 323 ? -16.426 9.138 27.288 1.00 65.19 323 LYS A O 1
ATOM 2683 N N . ASN A 1 324 ? -17.635 8.074 28.833 1.00 80.38 324 ASN A N 1
ATOM 2684 C CA . ASN A 1 324 ? -16.677 6.999 29.093 1.00 80.38 324 ASN A CA 1
ATOM 2685 C C . ASN A 1 324 ? -16.754 5.938 27.978 1.00 80.38 324 ASN A C 1
ATOM 2687 O O . ASN A 1 324 ? -17.323 4.861 28.161 1.00 80.38 324 ASN A O 1
ATOM 2691 N N . LEU A 1 325 ? -16.249 6.289 26.793 1.00 91.81 325 LEU A N 1
ATOM 2692 C CA . LEU A 1 325 ? -16.186 5.395 25.639 1.00 91.81 325 LEU A CA 1
ATOM 2693 C C . LEU A 1 325 ? -15.172 4.278 25.910 1.00 91.81 325 LEU A C 1
ATOM 2695 O O . LEU A 1 325 ? -14.077 4.544 26.413 1.00 91.81 325 LEU A O 1
ATOM 2699 N N . THR A 1 326 ? -15.519 3.042 25.551 1.00 95.12 326 THR A N 1
ATOM 2700 C CA . THR A 1 326 ? -14.557 1.933 25.578 1.00 95.12 326 THR A CA 1
ATOM 2701 C C . THR A 1 326 ? -13.775 1.912 24.272 1.00 95.12 326 THR A C 1
ATOM 2703 O O . THR A 1 326 ? -14.369 1.786 23.204 1.00 95.12 326 THR A O 1
ATOM 2706 N N . ILE A 1 327 ? -12.451 2.035 24.368 1.00 95.81 327 ILE A N 1
ATOM 2707 C CA . ILE A 1 327 ? -11.527 2.030 23.231 1.00 95.81 327 ILE A CA 1
ATOM 2708 C C . ILE A 1 327 ? -10.553 0.875 23.438 1.00 95.81 327 ILE A C 1
ATOM 2710 O O . ILE A 1 327 ? -9.749 0.887 24.368 1.00 95.81 327 ILE A O 1
ATOM 2714 N N . GLU A 1 328 ? -10.640 -0.137 22.593 1.00 97.06 328 GLU A N 1
ATOM 2715 C CA . GLU A 1 328 ? -9.845 -1.353 22.687 1.00 97.06 328 GLU A CA 1
ATOM 2716 C C . GLU A 1 328 ? -8.828 -1.426 21.548 1.00 97.06 328 GLU A C 1
ATOM 2718 O O . GLU A 1 328 ? -9.167 -1.202 20.392 1.00 97.06 328 GLU A O 1
ATOM 2723 N N . PHE A 1 329 ? -7.589 -1.777 21.876 1.00 96.88 329 PHE A N 1
ATOM 2724 C CA . PHE A 1 329 ? -6.526 -2.053 20.917 1.00 96.88 329 PHE A CA 1
ATOM 2725 C C . PHE A 1 329 ? -6.092 -3.510 21.066 1.00 96.88 329 PHE A C 1
ATOM 2727 O O . PHE A 1 329 ? -5.539 -3.894 22.099 1.00 96.88 329 PHE A O 1
ATOM 2734 N N . VAL A 1 330 ? -6.341 -4.316 20.037 1.00 96.50 330 VAL A N 1
ATOM 2735 C CA . VAL A 1 330 ? -5.847 -5.688 19.924 1.00 96.50 330 VAL A CA 1
ATOM 2736 C C . VAL A 1 330 ? -4.575 -5.663 19.084 1.00 96.50 330 VAL A C 1
ATOM 2738 O O . VAL A 1 330 ? -4.602 -5.365 17.886 1.00 96.50 330 VAL A O 1
ATOM 2741 N N . LEU A 1 331 ? -3.451 -5.924 19.742 1.00 93.69 331 LEU A N 1
ATOM 2742 C CA . LEU A 1 331 ? -2.105 -5.840 19.181 1.00 93.69 331 LEU A CA 1
ATOM 2743 C C . LEU A 1 331 ? -1.542 -7.239 18.958 1.00 93.69 331 LEU A C 1
ATOM 2745 O O . LEU A 1 331 ? -1.948 -8.166 19.648 1.00 93.69 331 LEU A O 1
ATOM 2749 N N . LYS A 1 332 ? -0.558 -7.381 18.062 1.00 88.56 332 LYS A N 1
ATOM 2750 C CA . LYS A 1 332 ? 0.147 -8.660 17.890 1.00 88.56 332 LYS A CA 1
ATOM 2751 C C . LYS A 1 332 ? 0.758 -9.120 19.215 1.00 88.56 332 LYS A C 1
ATOM 2753 O O . LYS A 1 332 ? 0.542 -10.248 19.629 1.00 88.56 332 LYS A O 1
ATOM 2758 N N . SER A 1 333 ? 1.496 -8.217 19.860 1.00 86.00 333 SER A N 1
ATOM 2759 C CA . SER A 1 333 ? 2.082 -8.404 21.183 1.00 86.00 333 SER A CA 1
ATOM 2760 C C . SER A 1 333 ? 1.935 -7.122 22.003 1.00 86.00 333 SER A C 1
ATOM 2762 O O . SER A 1 333 ? 1.904 -6.015 21.461 1.00 86.00 333 SER A O 1
ATOM 2764 N N . LEU A 1 334 ? 1.906 -7.238 23.332 1.00 83.88 334 LEU A N 1
ATOM 2765 C CA . LEU A 1 334 ? 1.891 -6.072 24.223 1.00 83.88 334 LEU A CA 1
ATOM 2766 C C . LEU A 1 334 ? 3.176 -5.234 24.151 1.00 83.88 334 LEU A C 1
ATOM 2768 O O . LEU A 1 334 ? 3.152 -4.071 24.556 1.00 83.88 334 LEU A O 1
ATOM 2772 N N . ASN A 1 335 ? 4.255 -5.764 23.572 1.00 82.25 335 ASN A N 1
ATOM 2773 C CA . ASN A 1 335 ? 5.451 -4.979 23.255 1.00 82.25 335 ASN A CA 1
ATOM 2774 C C . ASN A 1 335 ? 5.146 -3.849 22.250 1.00 82.25 335 ASN A C 1
ATOM 2776 O O . ASN A 1 335 ? 5.739 -2.775 22.328 1.00 82.25 335 ASN A O 1
ATOM 2780 N N . ASP A 1 336 ? 4.139 -4.022 21.384 1.00 84.38 336 ASP A N 1
ATOM 2781 C CA . ASP A 1 336 ? 3.722 -3.008 20.406 1.00 84.38 336 ASP A CA 1
ATOM 2782 C C . ASP A 1 336 ? 2.887 -1.867 21.022 1.00 84.38 336 ASP A C 1
ATOM 2784 O O . ASP A 1 336 ? 2.559 -0.870 20.364 1.00 84.38 336 ASP A O 1
ATOM 2788 N N . LYS A 1 337 ? 2.540 -1.978 22.313 1.00 90.69 337 LYS A N 1
ATOM 2789 C CA . LYS A 1 337 ? 1.728 -0.989 23.036 1.00 90.69 337 LYS A CA 1
ATOM 2790 C C . LYS A 1 337 ? 2.370 0.391 23.041 1.00 90.69 337 LYS A C 1
ATOM 2792 O O . LYS A 1 337 ? 1.655 1.391 22.969 1.00 90.69 337 LYS A O 1
ATOM 2797 N N . GLN A 1 338 ? 3.697 0.462 23.144 1.00 90.56 338 GLN A N 1
ATOM 2798 C CA . GLN A 1 338 ? 4.410 1.736 23.163 1.00 90.56 338 GLN A CA 1
ATOM 2799 C C . GLN A 1 338 ? 4.233 2.491 21.842 1.00 90.56 338 GLN A C 1
ATOM 2801 O O . GLN A 1 338 ? 3.873 3.664 21.875 1.00 90.56 338 GLN A O 1
ATOM 2806 N N . TYR A 1 339 ? 4.376 1.814 20.700 1.00 88.62 339 TYR A N 1
ATOM 2807 C CA . TYR A 1 339 ? 4.179 2.426 19.381 1.00 88.62 339 TYR A CA 1
ATOM 2808 C C . TYR A 1 339 ? 2.749 2.930 19.188 1.00 88.62 339 TYR A C 1
ATOM 2810 O O . TYR A 1 339 ? 2.544 4.051 18.732 1.00 88.62 339 TYR A O 1
ATOM 2818 N N . THR A 1 340 ? 1.757 2.149 19.627 1.00 91.81 340 THR A N 1
ATOM 2819 C CA . THR A 1 340 ? 0.347 2.571 19.582 1.00 91.81 340 THR A CA 1
ATOM 2820 C C . THR A 1 340 ? 0.117 3.820 20.437 1.00 91.81 340 THR A C 1
ATOM 2822 O O . THR A 1 340 ? -0.542 4.765 20.010 1.00 91.81 340 THR A O 1
ATOM 2825 N N . LYS A 1 341 ? 0.699 3.870 21.644 1.00 94.00 341 LYS A N 1
ATOM 2826 C CA . LYS A 1 341 ? 0.629 5.054 22.511 1.00 94.00 341 LYS A CA 1
ATOM 2827 C C . LYS A 1 341 ? 1.303 6.277 21.890 1.00 94.00 341 LYS A C 1
ATOM 2829 O O . LYS A 1 341 ? 0.764 7.367 22.046 1.00 94.00 341 LYS A O 1
ATOM 2834 N N . MET A 1 342 ? 2.436 6.105 21.209 1.00 92.12 342 MET A N 1
ATOM 2835 C CA . MET A 1 342 ? 3.120 7.190 20.498 1.00 92.12 342 MET A CA 1
ATOM 2836 C C . MET A 1 342 ? 2.244 7.736 19.367 1.00 92.12 342 MET A C 1
ATOM 2838 O O . MET A 1 342 ? 1.982 8.930 19.348 1.00 92.12 342 MET A O 1
ATOM 2842 N N . ALA A 1 343 ? 1.663 6.869 18.532 1.00 92.44 343 ALA A N 1
ATOM 2843 C CA . ALA A 1 343 ? 0.747 7.299 17.473 1.00 92.44 343 ALA A CA 1
ATOM 2844 C C . ALA A 1 343 ? -0.473 8.068 18.022 1.00 92.44 343 ALA A C 1
ATOM 2846 O O . ALA A 1 343 ? -0.858 9.106 17.485 1.00 92.44 343 ALA A O 1
ATOM 2847 N N . ILE A 1 344 ? -1.071 7.602 19.128 1.00 94.06 344 ILE A N 1
ATOM 2848 C CA . ILE A 1 344 ? -2.166 8.324 19.802 1.00 94.06 344 ILE A CA 1
ATOM 2849 C C . ILE A 1 344 ? -1.678 9.672 20.337 1.00 94.06 344 ILE A C 1
ATOM 2851 O O . ILE A 1 344 ? -2.378 10.672 20.196 1.00 94.06 344 ILE A O 1
ATOM 2855 N N . GLN A 1 345 ? -0.499 9.710 20.961 1.00 94.31 345 GLN A N 1
ATOM 2856 C CA . GLN A 1 345 ? 0.089 10.940 21.481 1.00 94.31 345 GLN A CA 1
ATOM 2857 C C . GLN A 1 345 ? 0.252 11.976 20.364 1.00 94.31 345 GLN A C 1
ATOM 2859 O O . GLN A 1 345 ? -0.227 13.096 20.529 1.00 94.3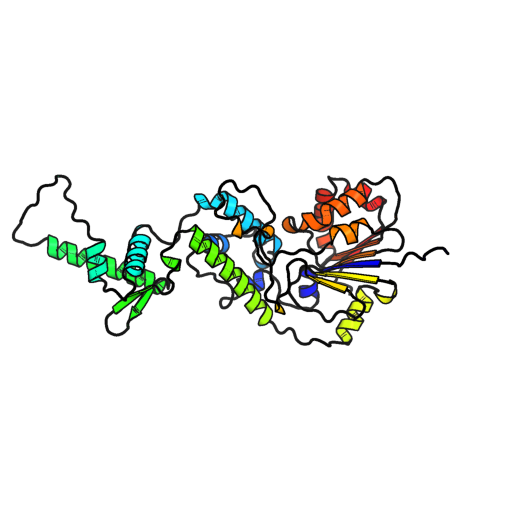1 345 GLN A O 1
ATOM 2864 N N . ASP A 1 346 ? 0.799 11.579 19.220 1.00 92.88 346 ASP A N 1
ATOM 2865 C CA . ASP A 1 346 ? 1.013 12.458 18.069 1.00 92.88 346 ASP A CA 1
ATOM 2866 C C . ASP A 1 346 ? -0.316 12.972 17.495 1.00 92.88 346 ASP A C 1
ATOM 2868 O O . ASP A 1 346 ? -0.485 14.171 17.269 1.00 92.88 346 ASP A O 1
ATOM 2872 N N . MET A 1 347 ? -1.313 12.095 17.328 1.00 93.50 347 MET A N 1
ATOM 2873 C CA . MET A 1 347 ? -2.644 12.494 16.852 1.00 93.50 347 MET A CA 1
ATOM 2874 C C . MET A 1 347 ? -3.373 13.412 17.839 1.00 93.50 347 MET A C 1
ATOM 2876 O O . MET A 1 347 ? -4.045 14.353 17.423 1.00 93.50 347 MET A O 1
ATOM 2880 N N . SER A 1 348 ? -3.221 13.173 19.144 1.00 92.31 348 SER A N 1
ATOM 2881 C CA . SER A 1 348 ? -3.870 13.936 20.221 1.00 92.31 348 SER A CA 1
ATOM 2882 C C . SER A 1 348 ? -3.232 15.299 20.516 1.00 92.31 348 SER A C 1
ATOM 2884 O O . SER A 1 348 ? -3.625 15.939 21.490 1.00 92.31 348 SER A O 1
ATOM 2886 N N . ASN A 1 349 ? -2.239 15.741 19.736 1.00 92.75 349 ASN A N 1
ATOM 2887 C CA . ASN A 1 349 ? -1.408 16.909 20.050 1.00 92.75 349 ASN A CA 1
ATOM 2888 C C . ASN A 1 349 ? -0.778 16.801 21.451 1.00 92.75 349 ASN A C 1
ATOM 2890 O O . ASN A 1 349 ? -0.857 17.720 22.266 1.00 92.75 349 ASN A O 1
ATOM 2894 N N . TYR A 1 350 ? -0.172 15.647 21.735 1.00 93.31 350 TYR A N 1
ATOM 2895 C CA . TYR A 1 350 ? 0.523 15.332 22.985 1.00 93.31 350 TYR A CA 1
ATOM 2896 C C . TYR A 1 350 ? -0.374 15.296 24.240 1.00 93.31 350 TYR A C 1
ATOM 2898 O O . TYR A 1 350 ? 0.102 15.442 25.364 1.00 93.31 350 TYR A O 1
ATOM 2906 N N . GLN A 1 351 ? -1.674 15.024 24.080 1.00 92.56 351 GLN A N 1
ATOM 2907 C CA . GLN A 1 351 ? -2.653 14.935 25.175 1.00 92.56 351 GLN A CA 1
ATOM 2908 C C . GLN A 1 351 ? -2.999 13.489 25.586 1.00 92.56 351 GLN A C 1
ATOM 2910 O O . GLN A 1 351 ? -4.114 13.213 26.041 1.00 92.56 351 GLN A O 1
ATOM 2915 N N . LEU A 1 352 ? -2.047 12.552 25.492 1.00 93.94 352 LEU A N 1
ATOM 2916 C CA . LEU A 1 352 ? -2.271 11.124 25.772 1.00 93.94 352 LEU A CA 1
ATOM 2917 C C . LEU A 1 352 ? -2.859 10.852 27.172 1.00 93.94 352 LEU A C 1
ATOM 2919 O O . LEU A 1 352 ? -3.738 10.002 27.319 1.00 93.94 352 LEU A O 1
ATOM 2923 N N . THR A 1 353 ? -2.418 11.578 28.203 1.00 92.69 353 THR A N 1
ATOM 2924 C CA . THR A 1 353 ? -2.957 11.452 29.572 1.00 92.69 353 THR A CA 1
ATOM 2925 C C . THR A 1 353 ? -4.429 11.862 29.644 1.00 92.69 353 THR A C 1
ATOM 2927 O O . THR A 1 353 ? -5.238 11.215 30.312 1.00 92.69 353 THR A O 1
ATOM 2930 N N . SER A 1 354 ? -4.807 12.916 28.916 1.00 91.19 354 SER A N 1
ATOM 2931 C CA . SER A 1 354 ? -6.201 13.353 28.825 1.00 91.19 354 SER A CA 1
ATOM 2932 C C . SER A 1 354 ? -7.039 12.302 28.097 1.00 91.19 354 SER A C 1
ATOM 2934 O O . SER A 1 354 ? -8.080 11.883 28.597 1.00 91.19 354 SER A O 1
ATOM 2936 N N . PHE A 1 355 ? -6.532 11.782 26.975 1.00 92.62 355 PHE A N 1
ATOM 2937 C CA . PHE A 1 355 ? -7.168 10.687 26.246 1.00 92.62 355 PHE A CA 1
ATOM 2938 C C . PHE A 1 355 ? -7.408 9.462 27.144 1.00 92.62 355 PHE A C 1
ATOM 2940 O O . PHE A 1 355 ? -8.512 8.929 27.187 1.00 92.62 355 PHE A O 1
ATOM 2947 N N . GLN A 1 356 ? -6.407 9.031 27.912 1.00 92.25 356 GLN A N 1
ATOM 2948 C CA . GLN A 1 356 ? -6.525 7.855 28.781 1.00 92.25 356 GLN A CA 1
ATOM 2949 C C . GLN A 1 356 ? -7.426 8.080 29.997 1.00 92.25 356 GLN A C 1
ATOM 2951 O O . GLN A 1 356 ? -8.098 7.150 30.423 1.00 92.25 356 GLN A O 1
ATOM 2956 N N . SER A 1 357 ? -7.462 9.288 30.561 1.00 89.94 357 SER A N 1
ATOM 2957 C CA . SER A 1 357 ? -8.319 9.580 31.721 1.00 89.94 357 SER A CA 1
ATOM 2958 C C . SER A 1 357 ? -9.793 9.768 31.346 1.00 89.94 357 SER A C 1
ATOM 2960 O O . SER A 1 357 ? -10.672 9.507 32.165 1.00 89.94 357 SER A O 1
ATOM 2962 N N . LYS A 1 358 ? -10.081 10.186 30.107 1.00 89.62 358 LYS A N 1
ATOM 2963 C CA . LYS A 1 358 ? -11.447 10.422 29.607 1.00 89.62 358 LYS A CA 1
ATOM 2964 C C . LYS A 1 358 ? -12.105 9.198 28.964 1.00 89.62 358 LYS A C 1
ATOM 2966 O O . LYS A 1 358 ? -13.299 9.242 28.668 1.00 89.62 358 LYS A O 1
ATOM 2971 N N . ASN A 1 359 ? -11.350 8.130 28.711 1.00 91.50 359 ASN A N 1
ATOM 2972 C CA . ASN A 1 359 ? -11.818 6.941 27.999 1.00 91.50 359 ASN A CA 1
ATOM 2973 C C . ASN A 1 359 ? -11.415 5.668 28.745 1.00 91.50 359 ASN A C 1
ATOM 2975 O O . ASN A 1 359 ? -10.354 5.604 29.362 1.00 91.50 359 ASN A O 1
ATOM 2979 N N . LYS A 1 360 ? -12.204 4.602 28.607 1.00 93.75 360 LYS A N 1
ATOM 2980 C CA . LYS A 1 360 ? -11.798 3.268 29.052 1.00 93.75 360 LYS A CA 1
ATOM 2981 C C . LYS A 1 360 ? -10.916 2.635 27.975 1.00 93.75 360 LYS A C 1
ATOM 2983 O O . LYS A 1 360 ? -11.413 1.933 27.096 1.00 93.75 360 LYS A O 1
ATOM 2988 N N . VAL A 1 361 ? -9.613 2.913 28.038 1.00 94.81 361 VAL A N 1
ATOM 2989 C CA . VAL A 1 361 ? -8.626 2.393 27.078 1.00 94.81 361 VAL A CA 1
ATOM 2990 C C . VAL A 1 361 ? -8.124 1.013 27.508 1.00 94.81 361 VAL A C 1
ATOM 2992 O O . VAL A 1 361 ? -7.593 0.855 28.607 1.00 94.81 361 VAL A O 1
ATOM 2995 N N . ILE A 1 362 ? -8.264 0.019 26.634 1.00 95.38 362 ILE A N 1
ATOM 2996 C CA . ILE A 1 362 ? -7.890 -1.380 26.876 1.00 95.38 362 ILE A CA 1
ATOM 2997 C C . ILE A 1 362 ? -6.876 -1.813 25.816 1.00 95.38 362 ILE A C 1
ATOM 2999 O O . ILE A 1 362 ? -7.043 -1.511 24.639 1.00 95.38 362 ILE A O 1
ATOM 3003 N N . PHE A 1 363 ? -5.840 -2.541 26.230 1.00 95.44 363 PHE A N 1
ATOM 3004 C CA . PHE A 1 363 ? -4.881 -3.182 25.328 1.00 95.44 363 PHE A CA 1
ATOM 3005 C C . PHE A 1 363 ? -4.932 -4.693 25.549 1.00 95.44 363 PHE A C 1
ATOM 3007 O O . PHE A 1 363 ? -4.858 -5.126 26.699 1.00 95.44 363 PHE A O 1
ATOM 3014 N N . LYS A 1 364 ? -5.040 -5.470 24.470 1.00 94.81 364 LYS A N 1
ATOM 3015 C CA . LYS A 1 364 ? -5.009 -6.939 24.480 1.00 94.81 364 LYS A CA 1
ATOM 3016 C C . LYS A 1 364 ? -3.945 -7.458 23.516 1.00 94.81 364 LYS A C 1
ATOM 3018 O O . LYS A 1 364 ? -3.663 -6.800 22.512 1.00 94.81 364 LYS A O 1
ATOM 3023 N N . SER A 1 365 ? -3.384 -8.627 23.818 1.00 93.44 365 SER A N 1
ATOM 3024 C CA . SER A 1 365 ? -2.595 -9.392 22.852 1.00 93.44 365 SER A CA 1
ATOM 3025 C C . SER A 1 365 ? -3.531 -10.243 22.001 1.00 93.44 365 SER A C 1
ATOM 3027 O O . SER A 1 365 ? -4.471 -10.837 22.525 1.00 93.44 365 SER A O 1
ATOM 3029 N N . SER A 1 366 ? -3.278 -10.334 20.699 1.00 91.31 366 SER A N 1
ATOM 3030 C CA . SER A 1 366 ? -3.953 -11.300 19.833 1.00 91.31 366 SER A CA 1
ATOM 3031 C C . SER A 1 366 ? -3.499 -12.734 20.102 1.00 91.31 366 SER A C 1
ATOM 3033 O O . SER A 1 366 ? -4.177 -13.663 19.693 1.00 91.31 366 SER A O 1
ATOM 3035 N N . GLU A 1 367 ? -2.359 -12.920 20.775 1.00 88.12 367 GLU A N 1
ATOM 3036 C CA . GLU A 1 367 ? -1.869 -14.241 21.202 1.00 88.12 367 GLU A CA 1
ATOM 3037 C C . GLU A 1 367 ? -2.769 -14.876 22.278 1.00 88.12 367 GLU A C 1
ATOM 3039 O O . GLU A 1 367 ? -2.751 -16.091 22.448 1.00 88.12 367 GLU A O 1
ATOM 3044 N N . ASP A 1 368 ? -3.590 -14.065 22.954 1.00 85.81 368 ASP A N 1
ATOM 3045 C CA . ASP A 1 368 ? -4.533 -14.505 23.985 1.00 85.81 368 ASP A CA 1
ATOM 3046 C C . ASP A 1 368 ? -5.940 -14.843 23.417 1.00 85.81 368 ASP A C 1
ATOM 3048 O O . ASP A 1 368 ? -6.868 -15.051 24.204 1.00 85.81 368 ASP A O 1
ATOM 3052 N N . LEU A 1 369 ? -6.135 -14.841 22.080 1.00 84.00 369 LEU A N 1
ATOM 3053 C CA . LEU A 1 369 ? -7.450 -14.876 21.393 1.00 84.00 369 LEU A CA 1
ATOM 3054 C C . LEU A 1 369 ? -7.732 -16.081 20.479 1.00 84.00 369 LEU A C 1
ATOM 3056 O O . LEU A 1 369 ? -6.826 -16.578 19.773 1.00 84.00 369 LEU A O 1
#

Foldseek 3Di:
DPDPPFAEEEEEAEPQVCVLVVFPQFPLSLCPDPPQQPLLQQALLSVQVVPDADPVGSVPDGQLNVQVSLVVCLVCVVVGDGSQDPLNLLLLVVQLVVVDFADLLVSLVVPDDDDDPVPDDDDDPPCVVVVVSVVSSVVSVVVVVVCVVSVQWDADPPRRTIHGPDNQSSDDSLSSVLVSVVSNLRSSLVSSVPIPDDDQDPPVQQVVVCVVSVVVLGPAAEYEYCDQADDNHDPRYHYDYFQYHSVVSLGFGAADDDPNPDCSSCSRHSVVRPSRDGDPLQVVLQPDFASYEYEYAADQLRPRCVVSCLVSLQCLQDDPDQGAYHYEYAHQDCVSVVSVLVSSCVSNVNRSVSNVVRYNYYYHHSVVD